Protein AF-A0A357ND36-F1 (afdb_monomer)

Solvent-accessible surface area (backbone atoms only — not comparable t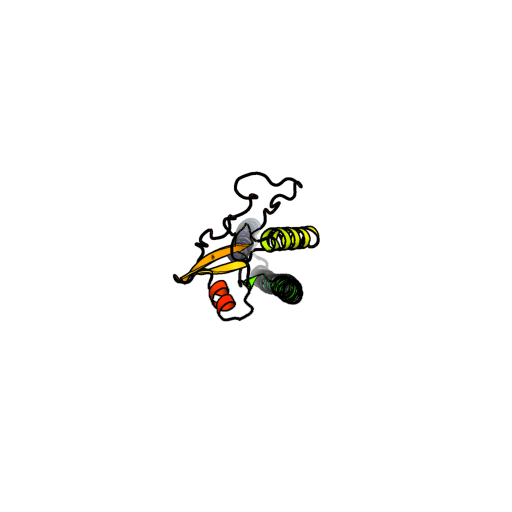o full-atom values): 11508 Å² total; per-residue (Å²): 109,76,63,58,54,51,51,50,52,50,52,52,53,50,52,52,50,51,53,49,53,51,50,53,51,53,50,52,61,73,46,68,89,53,97,71,75,78,91,67,70,62,68,59,51,54,50,50,50,51,51,52,52,50,52,54,53,50,49,53,54,52,52,54,48,50,56,55,50,57,50,47,55,55,49,62,55,46,68,58,50,54,59,52,53,50,52,51,43,51,74,67,41,59,85,73,62,85,52,81,87,36,74,56,41,57,54,52,43,52,50,53,44,51,51,34,71,77,35,85,88,43,73,76,72,71,42,76,40,73,45,97,87,69,50,43,16,36,54,47,36,54,53,32,55,83,87,68,83,85,60,76,62,63,88,62,14,45,59,57,59,71,64,44,73,56,82,78,90,52,76,46,58,61,39,40,76,71,73,40,92,65,75,77,95,59,94,76,84,70,96,102

Structure (mmCIF, N/CA/C/O backbone):
data_AF-A0A357ND36-F1
#
_entry.id   AF-A0A357ND36-F1
#
loop_
_atom_site.group_PDB
_atom_site.id
_atom_site.type_symbol
_atom_site.label_atom_id
_atom_site.label_alt_id
_atom_site.label_comp_id
_atom_site.label_asym_id
_atom_site.label_entity_id
_atom_site.label_seq_id
_atom_site.pdbx_PDB_ins_code
_atom_site.Cartn_x
_atom_site.Cartn_y
_atom_site.Cartn_z
_atom_site.occupancy
_atom_site.B_iso_or_equiv
_atom_site.auth_seq_id
_atom_site.auth_comp_id
_atom_site.auth_asym_id
_atom_site.auth_atom_id
_atom_site.pdbx_PDB_model_num
ATOM 1 N N . MET A 1 1 ? 5.458 1.828 -17.903 1.00 58.56 1 MET A N 1
ATOM 2 C CA . MET A 1 1 ? 6.778 1.197 -17.705 1.00 58.56 1 MET A CA 1
ATOM 3 C C . MET A 1 1 ? 7.227 0.328 -18.885 1.00 58.56 1 MET A C 1
ATOM 5 O O . MET A 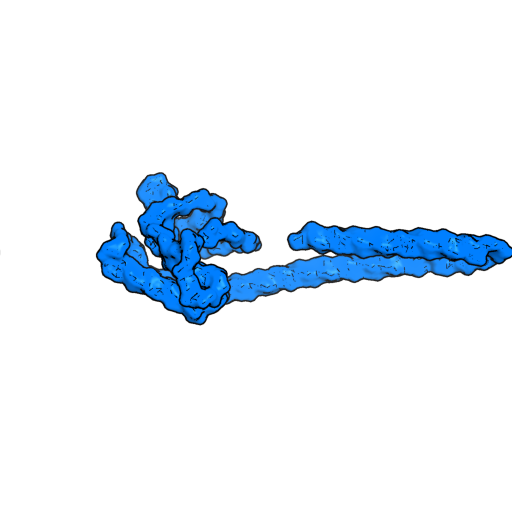1 1 ? 8.186 0.710 -19.539 1.00 58.56 1 MET A O 1
ATOM 9 N N . TYR A 1 2 ? 6.548 -0.775 -19.254 1.00 66.81 2 TYR A N 1
ATOM 10 C CA . TYR A 1 2 ? 6.961 -1.580 -20.433 1.00 66.81 2 TYR A CA 1
ATOM 11 C C . TYR A 1 2 ? 6.929 -0.807 -21.761 1.00 66.81 2 TYR A C 1
ATOM 13 O O . TYR A 1 2 ? 7.792 -0.996 -22.616 1.00 66.81 2 TYR A O 1
ATOM 21 N N . TRP A 1 3 ? 5.946 0.080 -21.914 1.00 70.19 3 TRP A N 1
ATOM 22 C CA . TRP A 1 3 ? 5.799 0.926 -23.096 1.00 70.19 3 TRP A CA 1
ATOM 23 C C . TRP A 1 3 ? 6.913 1.962 -23.220 1.00 70.19 3 TRP A C 1
ATOM 25 O O . TRP A 1 3 ? 7.402 2.184 -24.320 1.00 70.19 3 TRP A O 1
ATOM 35 N N . ASP A 1 4 ? 7.380 2.517 -22.105 1.00 75.94 4 ASP A N 1
ATOM 36 C CA . ASP A 1 4 ? 8.423 3.546 -22.096 1.00 75.94 4 ASP A CA 1
ATOM 37 C C . ASP A 1 4 ? 9.764 2.963 -22.557 1.00 75.94 4 ASP A C 1
ATOM 39 O O . ASP A 1 4 ? 10.443 3.541 -23.406 1.00 75.94 4 ASP A O 1
ATOM 43 N N . TYR A 1 5 ? 10.096 1.755 -22.085 1.00 81.88 5 TYR A N 1
ATOM 44 C CA . TYR A 1 5 ? 11.285 1.033 -22.538 1.00 81.88 5 TYR A CA 1
ATOM 45 C C . TYR A 1 5 ? 11.182 0.608 -24.008 1.00 81.88 5 TYR A C 1
ATOM 47 O O . TYR A 1 5 ? 12.147 0.724 -24.762 1.00 81.88 5 TYR A O 1
ATOM 55 N N . ALA A 1 6 ? 10.007 0.136 -24.441 1.00 77.06 6 ALA A N 1
ATOM 56 C CA . ALA A 1 6 ? 9.779 -0.245 -25.832 1.00 77.06 6 ALA A CA 1
ATOM 57 C C . ALA A 1 6 ? 9.912 0.959 -26.778 1.00 77.06 6 ALA A C 1
ATOM 59 O O . ALA A 1 6 ? 10.572 0.858 -27.811 1.00 77.06 6 ALA A O 1
ATOM 60 N N . ILE A 1 7 ? 9.349 2.112 -26.405 1.00 79.56 7 ILE A N 1
ATOM 61 C CA . ILE A 1 7 ? 9.482 3.366 -27.152 1.00 79.56 7 ILE A CA 1
ATOM 62 C C . ILE A 1 7 ? 10.950 3.797 -27.190 1.00 79.56 7 ILE A C 1
ATOM 64 O O . ILE A 1 7 ? 11.463 4.080 -28.269 1.00 79.56 7 ILE A O 1
ATOM 68 N N . PHE A 1 8 ? 11.652 3.776 -26.054 1.00 82.50 8 PHE A N 1
ATOM 69 C CA . PHE A 1 8 ? 13.083 4.080 -25.994 1.00 82.50 8 PHE A CA 1
ATOM 70 C C . PHE A 1 8 ? 13.905 3.182 -26.933 1.00 82.50 8 PHE A C 1
ATOM 72 O O . PHE A 1 8 ? 14.687 3.682 -27.743 1.00 82.50 8 PHE A O 1
ATOM 79 N N . ALA A 1 9 ? 13.681 1.866 -26.893 1.00 85.06 9 ALA A N 1
ATOM 80 C CA . ALA A 1 9 ? 14.359 0.910 -27.762 1.00 85.06 9 ALA A CA 1
ATOM 81 C C . ALA A 1 9 ? 14.075 1.185 -29.249 1.00 85.06 9 ALA A C 1
ATOM 83 O O . ALA A 1 9 ? 14.998 1.180 -30.066 1.00 85.06 9 ALA A O 1
ATOM 84 N N . VAL A 1 10 ? 12.822 1.484 -29.606 1.00 84.31 10 VAL A N 1
ATOM 85 C CA . VAL A 1 10 ? 12.435 1.835 -30.981 1.00 84.31 10 VAL A CA 1
ATOM 86 C C . VAL A 1 10 ? 13.087 3.143 -31.429 1.00 84.31 10 VAL A C 1
ATOM 88 O O . VAL A 1 10 ? 13.583 3.203 -32.555 1.00 84.31 10 VAL A O 1
ATOM 91 N N . VAL A 1 11 ? 13.152 4.169 -30.574 1.00 84.88 11 VAL A N 1
ATOM 92 C CA . VAL A 1 11 ? 13.825 5.440 -30.890 1.00 84.88 11 VAL A CA 1
ATOM 93 C C . VAL A 1 11 ? 15.315 5.215 -31.141 1.00 84.88 11 VAL A C 1
ATOM 95 O O . VAL A 1 11 ? 15.834 5.693 -32.150 1.00 84.88 11 VAL A O 1
ATOM 98 N N . ILE A 1 12 ? 15.993 4.437 -30.291 1.00 86.62 12 ILE A N 1
ATOM 99 C CA . ILE A 1 12 ? 17.416 4.109 -30.461 1.00 86.62 12 ILE A CA 1
ATOM 100 C C . ILE A 1 12 ? 17.649 3.333 -31.762 1.00 86.62 12 ILE A C 1
ATOM 102 O O . ILE A 1 12 ? 18.528 3.702 -32.542 1.00 86.62 12 ILE A O 1
ATOM 106 N N . MET A 1 13 ? 16.843 2.304 -32.046 1.00 85.06 13 MET A N 1
ATOM 107 C CA . MET A 1 13 ? 16.979 1.531 -33.286 1.00 85.06 13 MET A CA 1
ATOM 108 C C . MET A 1 13 ? 16.689 2.374 -34.533 1.00 85.06 13 MET A C 1
ATOM 110 O O . MET A 1 13 ? 17.405 2.266 -35.527 1.00 85.06 13 MET A O 1
ATOM 114 N N . THR A 1 14 ? 15.680 3.246 -34.483 1.00 82.06 14 THR A N 1
ATOM 115 C CA . THR A 1 14 ? 15.324 4.125 -35.609 1.00 82.06 14 THR A CA 1
ATOM 116 C C . THR A 1 14 ? 16.412 5.167 -35.850 1.00 82.06 14 THR A C 1
ATOM 118 O O . THR A 1 14 ? 16.839 5.352 -36.989 1.00 82.06 14 THR A O 1
ATOM 121 N N . GLY A 1 15 ? 16.922 5.802 -34.790 1.00 82.50 15 GLY A N 1
ATOM 122 C CA . GLY A 1 15 ? 18.038 6.743 -34.878 1.00 82.50 15 GLY A CA 1
ATOM 123 C C . GLY A 1 15 ? 19.291 6.090 -35.459 1.00 82.50 15 GLY A C 1
ATOM 124 O O . GLY A 1 15 ? 19.913 6.642 -36.368 1.00 82.50 15 GLY A O 1
ATOM 125 N N . PHE A 1 16 ? 19.606 4.870 -35.015 1.00 84.31 16 PHE A N 1
ATOM 126 C CA . PHE A 1 16 ? 20.736 4.103 -35.533 1.00 84.31 16 PHE A CA 1
ATOM 127 C C . PHE A 1 16 ? 20.557 3.730 -37.017 1.00 84.31 16 PHE A C 1
ATOM 129 O O . PHE A 1 16 ? 21.486 3.883 -37.814 1.00 84.31 16 PHE A O 1
ATOM 136 N N . ALA A 1 17 ? 19.348 3.331 -37.426 1.00 82.06 17 ALA A N 1
ATOM 137 C CA . ALA A 1 17 ? 19.027 3.048 -38.825 1.00 82.06 17 ALA A CA 1
ATOM 138 C C . ALA A 1 17 ? 19.151 4.293 -39.722 1.00 82.06 17 ALA A C 1
ATOM 140 O O . ALA A 1 17 ? 19.738 4.215 -40.803 1.00 82.06 17 ALA A O 1
ATOM 141 N N . VAL A 1 18 ? 18.657 5.453 -39.272 1.00 81.31 18 VAL A N 1
ATOM 142 C CA . VAL A 1 18 ? 18.772 6.727 -40.003 1.00 81.31 18 VAL A CA 1
ATOM 143 C C . VAL A 1 18 ? 20.234 7.153 -40.133 1.00 81.31 18 VAL A C 1
ATOM 145 O O . VAL A 1 18 ? 20.669 7.495 -41.235 1.00 81.31 18 VAL A O 1
ATOM 148 N N . GLN A 1 19 ? 21.016 7.071 -39.051 1.00 80.62 19 GLN A N 1
ATOM 149 C CA . GLN A 1 19 ? 22.452 7.360 -39.077 1.00 80.62 19 GLN A CA 1
ATOM 150 C C . GLN A 1 19 ? 23.178 6.468 -40.092 1.00 80.62 19 GLN A C 1
ATOM 152 O O . GLN A 1 19 ? 24.008 6.949 -40.866 1.00 80.62 19 GLN A O 1
ATOM 157 N N . GLN A 1 20 ? 22.848 5.177 -40.128 1.00 80.31 20 GLN A N 1
ATOM 158 C CA . GLN A 1 20 ? 23.451 4.234 -41.061 1.00 80.31 20 GLN A CA 1
ATOM 159 C C . GLN A 1 20 ? 23.050 4.512 -42.517 1.00 80.31 20 GLN A C 1
ATOM 161 O O . GLN A 1 20 ? 23.904 4.458 -43.403 1.00 80.31 20 GLN A O 1
ATOM 166 N N . LEU A 1 21 ? 21.780 4.829 -42.787 1.00 79.31 21 LEU A N 1
ATOM 167 C CA . LEU A 1 21 ? 21.314 5.206 -44.126 1.00 79.31 21 LEU A CA 1
ATOM 168 C C . LEU A 1 21 ? 21.999 6.486 -44.616 1.00 79.31 21 LEU A C 1
ATOM 170 O O . LEU A 1 21 ? 22.473 6.527 -45.752 1.00 79.31 21 LEU A O 1
ATOM 174 N N . TRP A 1 22 ? 22.111 7.494 -43.750 1.00 77.94 22 TRP A N 1
ATOM 175 C CA . TRP A 1 22 ? 22.793 8.750 -44.053 1.00 77.94 22 TRP A CA 1
ATOM 176 C C . TRP A 1 22 ? 24.290 8.545 -44.310 1.00 77.94 22 TRP A C 1
ATOM 178 O O . TRP A 1 22 ? 24.823 9.039 -45.304 1.00 77.94 22 TRP A O 1
ATOM 188 N N . MET A 1 23 ? 24.963 7.748 -43.475 1.00 76.50 23 MET A N 1
ATOM 189 C CA . MET A 1 23 ? 26.368 7.386 -43.667 1.00 76.50 23 MET A CA 1
ATOM 190 C C . MET A 1 23 ? 26.574 6.621 -44.982 1.00 76.50 23 MET A C 1
ATOM 192 O O . MET A 1 23 ? 27.496 6.931 -45.731 1.00 76.50 23 MET A O 1
ATOM 196 N N . ASN A 1 24 ? 25.690 5.674 -45.311 1.00 74.25 24 ASN A N 1
ATOM 197 C CA . ASN A 1 24 ? 25.743 4.924 -46.566 1.00 74.25 24 ASN A CA 1
ATOM 198 C C . ASN A 1 24 ? 25.519 5.816 -47.797 1.00 74.25 24 ASN A C 1
ATOM 200 O O . ASN A 1 24 ? 26.191 5.624 -48.811 1.00 74.25 24 ASN A O 1
ATOM 204 N N . ALA A 1 25 ? 24.599 6.782 -47.726 1.00 75.56 25 ALA A N 1
ATOM 205 C CA . ALA A 1 25 ? 24.370 7.751 -48.797 1.00 75.56 25 ALA A CA 1
ATOM 206 C C . ALA A 1 25 ? 25.598 8.653 -49.004 1.00 75.56 25 ALA A C 1
ATOM 208 O O . ALA A 1 25 ? 26.096 8.774 -50.122 1.00 75.56 25 ALA A O 1
ATOM 209 N N . ARG A 1 26 ? 26.158 9.190 -47.915 1.00 74.25 26 ARG A N 1
ATOM 210 C CA . ARG A 1 26 ? 27.333 10.073 -47.946 1.00 74.25 26 ARG A CA 1
ATOM 211 C C . ARG A 1 26 ? 28.608 9.357 -48.396 1.00 74.25 26 ARG A C 1
ATOM 213 O O . ARG A 1 26 ? 29.414 9.931 -49.121 1.00 74.25 26 ARG A O 1
ATOM 220 N N . LEU A 1 27 ? 28.785 8.091 -48.012 1.00 70.62 27 LEU A N 1
ATOM 221 C CA . LEU A 1 27 ? 29.875 7.251 -48.514 1.00 70.62 27 LEU A CA 1
ATOM 222 C C . LEU A 1 27 ? 29.737 7.011 -50.023 1.00 70.62 27 LEU A C 1
ATOM 224 O O . LEU A 1 27 ? 30.727 7.121 -50.740 1.00 70.62 27 LEU A O 1
ATOM 228 N N . LYS A 1 28 ? 28.528 6.734 -50.531 1.00 68.50 28 LYS A N 1
ATOM 229 C CA . LYS A 1 28 ? 28.301 6.587 -51.980 1.00 68.50 28 LYS A CA 1
ATOM 230 C C . LYS A 1 28 ? 28.646 7.860 -52.752 1.00 68.50 28 LYS A C 1
ATOM 232 O O . LYS A 1 28 ? 29.279 7.759 -53.797 1.00 68.50 28 LYS A O 1
ATOM 237 N N . GLU A 1 29 ? 28.276 9.031 -52.238 1.00 70.81 29 GLU A N 1
ATOM 238 C CA . GLU A 1 29 ? 28.648 10.318 -52.840 1.00 70.81 29 GLU A CA 1
ATOM 239 C C . GLU A 1 29 ? 30.165 10.553 -52.819 1.00 70.81 29 GLU A C 1
ATOM 241 O O . GLU A 1 29 ? 30.734 10.947 -53.832 1.00 70.81 29 GLU A O 1
ATOM 246 N N . PHE A 1 30 ? 30.838 10.253 -51.704 1.00 66.69 30 PHE A N 1
ATOM 247 C CA . PHE A 1 30 ? 32.287 10.439 -51.562 1.00 66.69 30 PHE A CA 1
ATOM 248 C C . PHE A 1 30 ? 33.108 9.514 -52.478 1.00 66.69 30 PHE A C 1
ATOM 250 O O . PHE A 1 30 ? 34.143 9.911 -53.010 1.00 66.69 30 PHE A O 1
ATOM 257 N N . PHE A 1 31 ? 32.648 8.277 -52.686 1.00 65.44 31 PHE A N 1
ATOM 258 C CA . PHE A 1 31 ? 33.323 7.292 -53.539 1.00 65.44 31 PHE A CA 1
ATOM 259 C C . PHE A 1 31 ? 32.873 7.326 -55.009 1.00 65.44 31 PHE A C 1
ATOM 261 O O . PHE A 1 31 ? 33.422 6.576 -55.822 1.00 65.44 31 PHE A O 1
ATOM 268 N N . ASN A 1 32 ? 31.933 8.202 -55.380 1.00 60.28 32 ASN A N 1
ATOM 269 C CA . ASN A 1 32 ? 31.460 8.371 -56.754 1.00 60.28 32 ASN A CA 1
ATOM 270 C C . ASN A 1 32 ? 32.584 8.972 -57.628 1.00 60.28 32 ASN A C 1
ATOM 272 O O . ASN A 1 32 ? 32.735 10.183 -57.750 1.00 60.28 32 ASN A O 1
ATOM 276 N N . GLY A 1 33 ? 33.432 8.099 -58.183 1.00 60.50 33 GLY A N 1
ATOM 277 C CA . GLY A 1 33 ? 34.608 8.454 -58.988 1.00 60.50 33 GLY A CA 1
ATOM 278 C C . GLY A 1 33 ? 35.846 7.578 -58.747 1.00 60.50 33 GLY A C 1
ATOM 279 O O . GLY A 1 33 ? 36.763 7.587 -59.565 1.00 60.50 33 GLY A O 1
ATOM 280 N N . HIS A 1 34 ? 35.877 6.775 -57.676 1.00 59.47 34 HIS A N 1
ATOM 281 C CA . HIS A 1 34 ? 37.008 5.899 -57.344 1.00 59.47 34 HIS A CA 1
ATOM 282 C C . HIS A 1 34 ? 36.646 4.423 -57.602 1.00 59.47 34 HIS A C 1
ATOM 284 O O . HIS A 1 34 ? 35.624 3.935 -57.131 1.00 59.47 34 HIS A O 1
ATOM 290 N N . LYS A 1 35 ? 37.487 3.685 -58.348 1.00 57.09 35 LYS A N 1
ATOM 291 C CA . LYS A 1 35 ? 37.222 2.291 -58.790 1.00 57.09 35 LYS A CA 1
ATOM 292 C C . LYS A 1 35 ? 37.208 1.246 -57.665 1.00 57.09 35 LYS A C 1
ATOM 294 O O . LYS A 1 35 ? 36.801 0.111 -57.894 1.00 57.09 35 LYS A O 1
ATOM 299 N N . THR A 1 36 ? 37.651 1.605 -56.467 1.00 57.81 36 THR A N 1
ATOM 300 C CA . THR A 1 36 ? 37.726 0.703 -55.317 1.00 57.81 36 THR A CA 1
ATOM 301 C C . THR A 1 36 ? 36.937 1.299 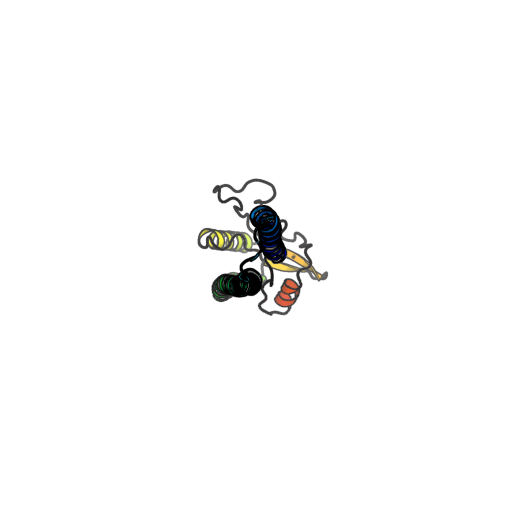-54.164 1.00 57.81 36 THR A C 1
ATOM 303 O O . THR A 1 36 ? 37.441 2.149 -53.433 1.00 57.81 36 THR A O 1
ATOM 306 N N . VAL A 1 37 ? 35.695 0.848 -54.001 1.00 57.75 37 VAL A N 1
ATOM 307 C CA . VAL A 1 37 ? 34.953 1.057 -52.756 1.00 57.75 37 VAL A CA 1
ATOM 308 C C . VAL A 1 37 ? 35.565 0.098 -51.730 1.00 57.75 37 VAL A C 1
ATOM 310 O O . VAL A 1 37 ? 35.538 -1.111 -51.972 1.00 57.75 37 VAL A O 1
ATOM 313 N N . PRO A 1 38 ? 36.158 0.573 -50.621 1.00 55.34 38 PRO A N 1
ATOM 314 C CA . PRO A 1 38 ? 36.661 -0.325 -49.596 1.00 55.34 38 PRO A CA 1
ATOM 315 C C . PRO A 1 38 ? 35.521 -1.220 -49.098 1.00 55.34 38 PRO A C 1
ATOM 317 O O . PRO A 1 38 ? 34.497 -0.729 -48.625 1.00 55.34 38 PRO A O 1
ATOM 320 N N . THR A 1 39 ? 35.701 -2.539 -49.176 1.00 54.44 39 THR A N 1
ATOM 321 C CA . THR A 1 39 ? 34.747 -3.582 -48.755 1.00 54.44 39 THR A CA 1
ATOM 322 C C . THR A 1 39 ? 34.597 -3.672 -47.228 1.00 54.44 39 THR A C 1
ATOM 324 O O . THR A 1 39 ? 34.371 -4.743 -46.673 1.00 54.44 39 THR A O 1
ATOM 327 N N . TYR A 1 40 ? 34.715 -2.551 -46.518 1.00 57.03 40 TYR A N 1
ATOM 328 C CA . TYR A 1 40 ? 34.495 -2.462 -45.080 1.00 57.03 40 TYR A CA 1
ATOM 329 C C . TYR A 1 40 ? 33.036 -2.254 -44.594 1.00 57.03 40 TYR A C 1
ATOM 331 O O . TYR A 1 40 ? 32.886 -2.159 -43.377 1.00 57.03 40 TYR A O 1
ATOM 339 N N . PRO A 1 41 ? 31.931 -2.218 -45.382 1.00 59.47 41 PRO A N 1
ATOM 340 C CA . PRO A 1 41 ? 30.717 -1.598 -44.839 1.00 59.47 41 PRO A CA 1
ATOM 341 C C . PRO A 1 41 ? 29.651 -2.559 -44.290 1.00 59.47 41 PRO A C 1
ATOM 343 O O . PRO A 1 41 ? 28.736 -2.095 -43.625 1.00 59.47 41 PRO A O 1
ATOM 346 N N . LEU A 1 42 ? 29.705 -3.874 -44.547 1.00 54.53 42 LEU A N 1
ATOM 347 C CA . LEU A 1 42 ? 28.602 -4.777 -44.157 1.00 54.53 42 LEU A CA 1
ATOM 348 C C . LEU A 1 42 ? 28.823 -5.460 -42.805 1.00 54.53 42 LEU A C 1
ATOM 350 O O . LEU A 1 42 ? 27.943 -5.434 -41.952 1.00 54.53 42 LEU A O 1
ATOM 354 N N . ARG A 1 43 ? 29.994 -6.066 -42.571 1.00 61.19 43 ARG A N 1
ATOM 355 C CA . ARG A 1 43 ? 30.240 -6.837 -41.335 1.00 61.19 43 ARG A CA 1
ATOM 356 C C . ARG A 1 43 ? 30.262 -5.957 -40.082 1.00 61.19 43 ARG A C 1
ATOM 358 O O . ARG A 1 43 ? 29.703 -6.350 -39.068 1.00 61.19 43 ARG A O 1
ATOM 365 N N . THR A 1 44 ? 30.860 -4.771 -40.158 1.00 68.44 44 THR A N 1
ATOM 366 C CA . THR A 1 44 ? 30.927 -3.800 -39.049 1.00 68.44 44 THR A CA 1
ATOM 367 C C . THR A 1 44 ? 29.547 -3.264 -38.670 1.00 68.44 44 THR A C 1
ATOM 369 O O . THR A 1 44 ? 29.253 -3.125 -37.489 1.00 68.44 44 THR A O 1
ATOM 372 N N . VAL A 1 45 ? 28.674 -3.055 -39.658 1.00 74.12 45 VAL A N 1
ATOM 373 C CA . VAL A 1 45 ? 27.266 -2.691 -39.458 1.00 74.12 45 VAL A CA 1
ATOM 374 C C . VAL A 1 45 ? 26.506 -3.789 -38.716 1.00 74.12 45 VAL A C 1
ATOM 376 O O . VAL A 1 45 ? 25.841 -3.501 -37.726 1.00 74.12 45 VAL A O 1
ATOM 379 N N . TRP A 1 46 ? 26.630 -5.048 -39.148 1.00 76.56 46 TRP A N 1
ATOM 380 C CA . TRP A 1 46 ? 25.982 -6.170 -38.460 1.00 76.56 46 TRP A CA 1
ATOM 381 C C . TRP A 1 46 ? 26.496 -6.338 -37.026 1.00 76.56 46 TRP A C 1
ATOM 383 O O . TRP A 1 46 ? 25.702 -6.582 -36.122 1.00 76.56 46 TRP A O 1
ATOM 393 N N . ILE A 1 47 ? 27.800 -6.145 -36.798 1.00 80.19 47 ILE A N 1
ATOM 394 C CA . ILE A 1 47 ? 28.390 -6.152 -35.451 1.00 80.19 47 ILE A CA 1
ATOM 395 C C . ILE A 1 47 ? 27.808 -5.018 -34.602 1.00 80.19 47 ILE A C 1
ATOM 397 O O . ILE A 1 47 ? 27.440 -5.250 -33.455 1.00 80.19 47 ILE A O 1
ATOM 401 N N . ALA A 1 48 ? 27.670 -3.811 -35.152 1.00 80.12 48 ALA A N 1
ATOM 402 C CA . ALA A 1 48 ? 27.104 -2.687 -34.417 1.00 80.12 48 ALA A CA 1
ATOM 403 C C . ALA A 1 48 ? 25.627 -2.920 -34.052 1.00 80.12 48 ALA A C 1
ATOM 405 O O . ALA A 1 48 ? 25.243 -2.675 -32.911 1.00 80.12 48 ALA A O 1
ATOM 406 N N . TRP A 1 49 ? 24.823 -3.484 -34.961 1.00 84.06 49 TRP A N 1
ATOM 407 C CA . TRP A 1 49 ? 23.452 -3.909 -34.651 1.00 84.06 49 TRP A CA 1
ATOM 408 C C . TRP A 1 49 ? 23.401 -4.979 -33.564 1.00 84.06 49 TRP A C 1
ATOM 410 O O . TRP A 1 49 ? 22.584 -4.870 -32.654 1.00 84.06 49 TRP A O 1
ATOM 420 N N . LEU A 1 50 ? 24.284 -5.981 -33.614 1.00 86.75 50 LEU A N 1
ATOM 421 C CA . LEU A 1 50 ? 24.374 -6.997 -32.563 1.00 86.75 50 LEU A CA 1
ATOM 422 C C . LEU A 1 50 ? 24.715 -6.377 -31.206 1.00 86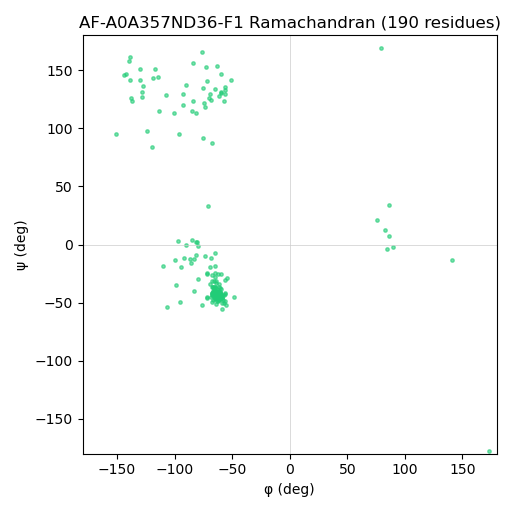.75 50 LEU A C 1
ATOM 424 O O . LEU A 1 50 ? 24.110 -6.756 -30.209 1.00 86.75 50 LEU A O 1
ATOM 428 N N . VAL A 1 51 ? 25.627 -5.402 -31.162 1.00 84.94 51 VAL A N 1
ATOM 429 C CA . VAL A 1 51 ? 25.969 -4.677 -29.929 1.00 84.94 51 VAL A CA 1
ATOM 430 C C . VAL A 1 51 ? 24.777 -3.866 -29.419 1.00 84.94 51 VAL A C 1
ATOM 432 O O . VAL A 1 51 ? 24.459 -3.950 -28.237 1.00 84.94 51 VAL A O 1
ATOM 435 N N . VAL A 1 52 ? 24.076 -3.130 -30.288 1.00 85.62 52 VAL A N 1
ATOM 436 C CA . VAL A 1 52 ? 22.883 -2.353 -29.902 1.00 85.62 52 VAL A CA 1
ATOM 437 C C . VAL A 1 52 ? 21.783 -3.272 -29.368 1.00 85.62 52 VAL A C 1
ATOM 439 O O . VAL A 1 52 ? 21.241 -3.018 -28.296 1.00 85.62 52 VAL A O 1
ATOM 442 N N . ILE A 1 53 ? 21.489 -4.371 -30.065 1.00 88.12 53 ILE A N 1
ATOM 443 C CA . ILE A 1 53 ? 20.486 -5.350 -29.631 1.00 88.12 53 ILE A CA 1
ATOM 444 C C . ILE A 1 53 ? 20.903 -5.999 -28.309 1.00 88.12 53 ILE A C 1
ATOM 446 O O . ILE A 1 53 ? 20.065 -6.147 -27.423 1.00 88.12 53 ILE A O 1
ATOM 450 N N . ALA A 1 54 ? 22.179 -6.355 -28.141 1.00 88.12 54 ALA A N 1
ATOM 451 C CA . ALA A 1 54 ? 22.685 -6.924 -26.896 1.00 88.12 54 ALA A CA 1
ATOM 452 C C . ALA A 1 54 ? 22.568 -5.935 -25.727 1.00 88.12 54 ALA A C 1
ATOM 454 O O . ALA A 1 54 ? 22.146 -6.334 -24.644 1.00 88.12 54 ALA A O 1
ATOM 455 N N . LEU A 1 55 ? 22.867 -4.650 -25.945 1.00 86.00 55 LEU A N 1
ATOM 456 C CA . LEU A 1 55 ? 22.723 -3.601 -24.932 1.00 86.00 55 LEU A CA 1
ATOM 457 C C . LEU A 1 55 ? 21.257 -3.362 -24.552 1.00 86.00 55 LEU A C 1
ATOM 459 O O . LEU A 1 55 ? 20.951 -3.275 -23.367 1.00 86.00 55 LEU A O 1
ATOM 463 N N . LEU A 1 56 ? 20.345 -3.307 -25.527 1.00 88.62 56 LEU A N 1
ATOM 464 C CA . LEU A 1 56 ? 18.908 -3.158 -25.266 1.00 88.62 56 LEU A CA 1
ATOM 465 C C . LEU A 1 56 ? 18.330 -4.405 -24.581 1.00 88.62 56 LEU A C 1
ATOM 467 O O . LEU A 1 56 ? 17.570 -4.318 -23.625 1.00 88.62 56 LEU A O 1
ATOM 471 N N . THR A 1 57 ? 18.730 -5.597 -25.011 1.00 88.12 57 THR A N 1
ATOM 472 C CA . THR A 1 57 ? 18.278 -6.832 -24.360 1.00 88.12 57 THR A CA 1
ATOM 473 C C . THR A 1 57 ? 18.810 -6.900 -22.928 1.00 88.12 57 THR A C 1
ATOM 475 O O . THR A 1 57 ? 18.047 -7.148 -21.998 1.00 88.12 57 THR A O 1
ATOM 478 N N . GLY A 1 58 ? 20.098 -6.608 -22.726 1.00 87.38 58 GLY A N 1
ATOM 479 C CA . GLY A 1 58 ? 20.719 -6.555 -21.404 1.00 87.38 58 GLY A CA 1
ATOM 480 C C . GLY A 1 58 ? 20.058 -5.525 -20.488 1.00 87.38 58 GLY A C 1
ATOM 481 O O . GLY A 1 58 ? 19.712 -5.852 -19.356 1.00 87.38 58 GLY A O 1
ATOM 482 N N . GLY A 1 59 ? 19.805 -4.315 -20.994 1.00 83.94 59 GLY A N 1
ATOM 483 C CA . GLY A 1 59 ? 19.116 -3.256 -20.256 1.00 83.94 59 GLY A CA 1
ATOM 484 C C . GLY A 1 59 ? 17.697 -3.647 -19.840 1.00 83.94 59 GLY A C 1
ATOM 485 O O . GLY A 1 59 ? 17.316 -3.405 -18.698 1.00 83.94 59 GLY A O 1
ATOM 486 N N . PHE A 1 60 ? 16.943 -4.317 -20.716 1.00 85.12 60 PHE A N 1
ATOM 487 C CA . PHE A 1 60 ? 15.607 -4.825 -20.393 1.00 85.12 60 PHE A CA 1
ATOM 488 C C . PHE A 1 60 ? 15.632 -5.824 -19.229 1.00 85.12 60 PHE A C 1
ATOM 490 O O . PHE A 1 60 ? 14.839 -5.710 -18.295 1.00 85.12 60 PHE A O 1
ATOM 497 N N . PHE A 1 61 ? 16.547 -6.798 -19.252 1.00 85.62 61 PHE A N 1
ATOM 498 C CA . PHE A 1 61 ? 16.660 -7.777 -18.167 1.00 85.62 61 PHE A CA 1
ATOM 499 C C . PHE A 1 61 ? 17.106 -7.140 -16.848 1.00 85.62 61 PHE A C 1
ATOM 501 O O . PHE A 1 61 ? 16.578 -7.497 -15.796 1.00 85.62 61 PHE A O 1
ATOM 508 N N . LEU A 1 62 ? 18.034 -6.183 -16.904 1.00 83.44 62 LEU A N 1
ATOM 509 C CA . LEU A 1 62 ? 18.552 -5.492 -15.725 1.00 83.44 62 LEU A CA 1
ATOM 510 C C . LEU A 1 62 ? 17.469 -4.617 -15.074 1.00 83.44 62 LEU A C 1
ATOM 512 O O . LEU A 1 62 ? 17.255 -4.703 -13.870 1.00 83.44 62 LEU A O 1
ATOM 516 N N . MET A 1 63 ? 16.698 -3.881 -15.877 1.00 82.44 63 MET A N 1
ATOM 517 C CA . MET A 1 63 ? 15.541 -3.110 -15.407 1.00 82.44 63 MET A CA 1
ATOM 518 C C . MET A 1 63 ? 14.496 -4.001 -14.725 1.00 82.44 63 MET A C 1
ATOM 520 O O . MET A 1 63 ? 14.017 -3.683 -13.641 1.00 82.44 63 MET A O 1
ATOM 524 N N . ARG A 1 64 ? 14.168 -5.154 -15.323 1.00 79.19 64 ARG A N 1
ATOM 525 C CA . ARG A 1 64 ? 13.216 -6.101 -14.718 1.00 79.19 64 ARG A CA 1
ATOM 526 C C . ARG A 1 64 ? 13.714 -6.693 -13.406 1.00 79.19 64 ARG A C 1
ATOM 528 O O . ARG A 1 64 ? 12.902 -7.013 -12.538 1.00 79.19 64 ARG A O 1
ATOM 535 N N . TYR A 1 65 ? 15.021 -6.892 -13.288 1.00 79.44 65 TYR A N 1
ATOM 536 C CA . TYR A 1 65 ? 15.629 -7.366 -12.056 1.00 79.44 65 TYR A CA 1
ATOM 537 C C . TYR A 1 65 ? 15.488 -6.316 -10.950 1.00 79.44 65 TYR A C 1
ATOM 539 O O . TYR A 1 65 ? 15.001 -6.655 -9.874 1.00 79.44 65 TYR A O 1
ATOM 547 N N . GLU A 1 66 ? 15.807 -5.052 -11.236 1.00 78.12 66 GLU A N 1
ATOM 548 C CA . GLU A 1 66 ? 15.647 -3.942 -10.284 1.00 78.12 66 GLU A CA 1
ATOM 549 C C . GLU A 1 66 ? 14.182 -3.746 -9.860 1.00 78.12 66 GLU A C 1
ATOM 551 O O . GLU A 1 66 ? 13.899 -3.701 -8.665 1.00 78.12 66 GLU A O 1
ATOM 556 N N . GLU A 1 67 ? 13.222 -3.766 -10.797 1.00 77.44 67 GLU A N 1
ATOM 557 C CA . GLU A 1 67 ? 11.786 -3.683 -10.466 1.00 77.44 67 GLU A CA 1
ATOM 558 C C . GLU A 1 67 ? 11.351 -4.782 -9.481 1.00 77.44 67 GLU A C 1
ATOM 560 O O . GLU A 1 67 ? 10.575 -4.544 -8.552 1.00 77.44 67 GLU A O 1
ATOM 565 N N . ALA A 1 68 ? 11.820 -6.016 -9.688 1.00 75.06 68 ALA A N 1
ATOM 566 C CA . ALA A 1 68 ? 11.494 -7.130 -8.806 1.00 75.06 68 ALA A CA 1
ATOM 567 C C . ALA A 1 68 ? 12.154 -6.979 -7.427 1.00 75.06 68 ALA A C 1
ATOM 569 O O . ALA A 1 68 ? 11.570 -7.388 -6.421 1.00 75.06 68 ALA A O 1
ATOM 570 N N . TRP A 1 69 ? 13.350 -6.393 -7.374 1.00 71.56 69 TRP A N 1
ATOM 571 C CA . TRP A 1 69 ? 14.079 -6.125 -6.138 1.00 71.56 69 TRP A CA 1
ATOM 572 C C . TRP A 1 69 ? 13.458 -5.007 -5.311 1.00 71.56 69 TRP A C 1
ATOM 574 O O . TRP A 1 69 ? 13.293 -5.174 -4.103 1.00 71.56 69 TRP A O 1
ATOM 584 N N . GLU A 1 70 ? 13.079 -3.894 -5.935 1.00 74.69 70 GLU A N 1
ATOM 585 C CA . GLU A 1 70 ? 12.395 -2.794 -5.252 1.00 74.69 70 GLU A CA 1
ATOM 586 C C . GLU A 1 70 ? 11.061 -3.249 -4.673 1.00 74.69 70 GLU A C 1
ATOM 588 O O . GLU A 1 70 ? 10.781 -2.992 -3.501 1.00 74.69 70 GLU A O 1
ATOM 593 N N . LYS A 1 71 ? 10.285 -4.026 -5.441 1.00 74.81 71 LYS A N 1
ATOM 594 C CA . LYS A 1 71 ? 9.058 -4.640 -4.926 1.00 74.81 71 LYS A CA 1
ATOM 595 C C . LYS A 1 71 ? 9.347 -5.504 -3.706 1.00 74.81 71 LYS A C 1
ATOM 597 O O . LYS A 1 71 ? 8.721 -5.301 -2.678 1.00 74.81 71 LYS A O 1
ATOM 602 N N . ARG A 1 72 ? 10.322 -6.414 -3.765 1.00 77.38 72 ARG A N 1
ATOM 603 C CA . ARG A 1 72 ? 10.650 -7.273 -2.611 1.00 77.38 72 ARG A CA 1
ATOM 604 C C . ARG A 1 72 ? 10.992 -6.475 -1.357 1.00 77.38 72 ARG A C 1
ATOM 606 O O . ARG A 1 72 ? 10.475 -6.806 -0.304 1.00 77.38 72 ARG A O 1
ATOM 613 N N . LYS A 1 73 ? 11.759 -5.386 -1.471 1.00 75.25 73 LYS A N 1
ATOM 614 C CA . LYS A 1 73 ? 12.088 -4.529 -0.317 1.00 75.25 73 LYS A CA 1
ATOM 615 C C . LYS A 1 73 ? 10.847 -3.939 0.351 1.00 75.25 73 LYS A C 1
ATOM 617 O O . LYS A 1 73 ? 10.767 -3.928 1.574 1.00 75.25 73 LYS A O 1
ATOM 622 N N . VAL A 1 74 ? 9.889 -3.462 -0.445 1.00 74.81 74 VAL A N 1
ATOM 623 C CA . VAL A 1 74 ? 8.618 -2.936 0.074 1.00 74.81 74 VAL A CA 1
ATOM 624 C C . VAL A 1 74 ? 7.832 -4.052 0.766 1.00 74.81 74 VAL A C 1
ATOM 626 O O . VAL A 1 74 ? 7.358 -3.877 1.883 1.00 74.81 74 VAL A O 1
ATOM 629 N N . TRP A 1 75 ? 7.749 -5.225 0.142 1.00 79.25 75 TRP A N 1
ATOM 630 C CA . TRP A 1 75 ? 7.009 -6.366 0.681 1.00 79.25 75 TRP A CA 1
ATOM 631 C C . TRP A 1 75 ? 7.619 -6.909 1.979 1.00 79.25 75 TRP A C 1
ATOM 633 O O . TRP A 1 75 ? 6.882 -7.163 2.929 1.00 79.25 75 TRP A O 1
ATOM 643 N N . ASP A 1 76 ? 8.945 -7.025 2.045 1.00 79.19 76 ASP A N 1
ATOM 644 C CA . ASP A 1 76 ? 9.674 -7.495 3.228 1.00 79.19 76 ASP A CA 1
ATOM 645 C C . ASP A 1 76 ? 9.508 -6.535 4.417 1.00 79.19 76 ASP A C 1
ATOM 647 O O . ASP A 1 76 ? 9.491 -6.962 5.573 1.00 79.19 76 ASP A O 1
ATOM 651 N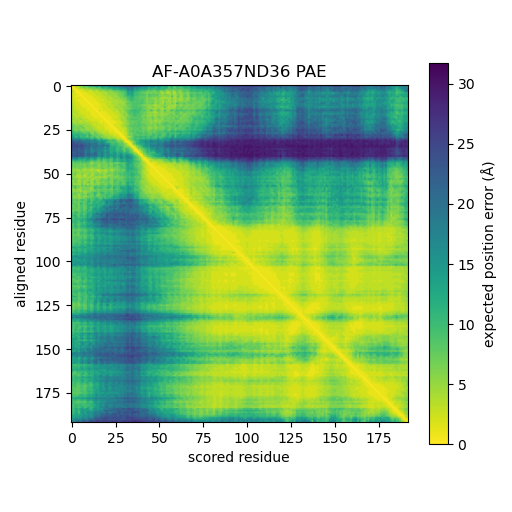 N . LEU A 1 77 ? 9.353 -5.233 4.156 1.00 74.50 77 LEU A N 1
ATOM 652 C CA . LEU A 1 77 ? 9.057 -4.254 5.199 1.00 74.50 77 LEU A CA 1
ATOM 653 C C . LEU A 1 77 ? 7.648 -4.474 5.773 1.00 74.50 77 LEU A C 1
ATOM 655 O O . LEU A 1 77 ? 7.465 -4.583 6.987 1.00 74.50 77 LEU A O 1
ATOM 659 N N . PHE A 1 78 ? 6.647 -4.601 4.898 1.00 80.25 78 PHE A N 1
ATOM 660 C CA . PHE A 1 78 ? 5.254 -4.761 5.316 1.00 80.25 78 PHE A CA 1
ATOM 661 C C . PHE A 1 78 ? 4.944 -6.135 5.918 1.00 80.25 78 PHE A C 1
ATOM 663 O O . PHE A 1 78 ? 4.025 -6.232 6.734 1.00 80.25 78 PHE A O 1
ATOM 670 N N . SER A 1 79 ? 5.706 -7.182 5.581 1.00 81.25 79 SER A N 1
ATOM 671 C CA . SER A 1 79 ? 5.468 -8.535 6.099 1.00 81.25 79 SER A CA 1
ATOM 672 C C . SER A 1 79 ? 5.603 -8.641 7.620 1.00 81.25 79 SER A C 1
ATOM 674 O O . SER A 1 79 ? 4.989 -9.517 8.221 1.00 81.25 79 SER A O 1
ATOM 676 N N . TRP A 1 80 ? 6.372 -7.748 8.251 1.00 81.12 80 TRP A N 1
ATOM 677 C CA . TRP A 1 80 ? 6.539 -7.715 9.709 1.00 81.12 80 TRP A CA 1
ATOM 678 C C . TRP A 1 80 ? 5.661 -6.665 10.389 1.00 81.12 80 TRP A C 1
ATOM 680 O O . TRP A 1 80 ? 5.153 -6.893 11.490 1.00 81.12 80 TRP A O 1
ATOM 690 N N . VAL A 1 81 ? 5.447 -5.527 9.727 1.00 86.06 81 VAL A N 1
ATOM 691 C CA . VAL A 1 81 ? 4.657 -4.423 10.284 1.00 86.06 81 VAL A CA 1
ATOM 692 C C . VAL A 1 81 ? 3.170 -4.770 10.329 1.00 86.06 81 VAL A C 1
ATOM 694 O O . VAL A 1 81 ? 2.537 -4.589 11.368 1.00 86.06 81 VAL A O 1
ATOM 697 N N . ALA A 1 82 ? 2.613 -5.323 9.247 1.00 86.88 82 ALA A N 1
ATOM 698 C CA . ALA A 1 82 ? 1.174 -5.573 9.160 1.00 86.88 82 ALA A CA 1
ATOM 699 C C . ALA A 1 82 ? 0.654 -6.554 10.235 1.00 86.88 82 ALA A C 1
ATOM 701 O O . ALA A 1 82 ? -0.350 -6.232 10.876 1.00 86.88 82 ALA A O 1
ATOM 702 N N . PRO A 1 83 ? 1.314 -7.699 10.519 1.00 88.94 83 PRO A N 1
ATOM 703 C CA . PRO A 1 83 ? 0.882 -8.586 11.601 1.00 88.94 83 PRO A CA 1
ATOM 704 C C . PRO A 1 83 ? 0.991 -7.946 12.988 1.00 88.94 83 PRO A C 1
ATOM 706 O O . PRO A 1 83 ? 0.124 -8.173 13.828 1.00 88.94 83 PRO A O 1
ATOM 709 N N . THR A 1 84 ? 2.026 -7.133 13.222 1.00 91.38 84 THR A N 1
ATOM 710 C CA . THR A 1 84 ? 2.232 -6.441 14.506 1.00 91.38 84 THR A CA 1
ATOM 711 C C . THR A 1 84 ? 1.100 -5.456 14.769 1.00 91.38 84 THR A C 1
ATOM 713 O O . THR A 1 84 ? 0.436 -5.542 15.800 1.0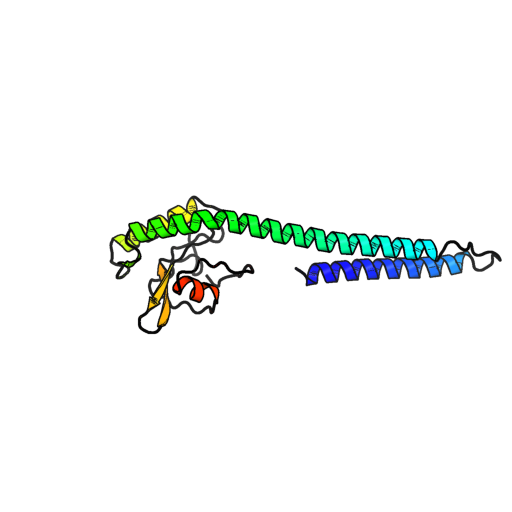0 91.38 84 THR A O 1
ATOM 716 N N . LEU A 1 85 ? 0.811 -4.594 13.792 1.00 92.06 85 LEU A N 1
ATOM 717 C CA . LEU A 1 85 ? -0.310 -3.664 13.858 1.00 92.06 85 LEU A CA 1
ATOM 718 C C . LEU A 1 85 ? -1.641 -4.406 14.038 1.00 92.06 85 LEU A C 1
ATOM 720 O O . LEU A 1 85 ? -2.435 -4.045 14.899 1.00 92.06 85 LEU A O 1
ATOM 724 N N . THR A 1 86 ? -1.879 -5.469 13.262 1.00 91.56 86 THR A N 1
ATOM 725 C CA . THR A 1 86 ? -3.122 -6.256 13.350 1.00 91.56 86 THR A CA 1
ATOM 726 C C . THR A 1 86 ? -3.319 -6.824 14.755 1.00 91.56 86 THR A C 1
ATOM 728 O O . THR A 1 86 ? -4.399 -6.685 15.327 1.00 91.56 86 THR A O 1
ATOM 731 N N . TYR A 1 87 ? -2.265 -7.401 15.340 1.00 93.69 87 TYR A N 1
ATOM 732 C CA . TYR A 1 87 ? -2.289 -7.923 16.705 1.00 93.69 87 TYR A CA 1
ATOM 733 C C . TYR A 1 87 ? -2.569 -6.827 17.742 1.00 93.69 87 TYR A C 1
ATOM 735 O O . TYR A 1 87 ? -3.326 -7.041 18.690 1.00 93.69 87 TYR A O 1
ATOM 743 N N . GLU A 1 88 ? -1.982 -5.642 17.578 1.00 94.62 88 GLU A N 1
ATOM 744 C CA . GLU A 1 88 ? -2.217 -4.522 18.488 1.00 94.62 88 GLU A CA 1
ATOM 745 C C . GLU A 1 88 ? -3.655 -4.001 18.418 1.00 94.62 88 GLU A C 1
ATOM 747 O O . GLU A 1 88 ? -4.274 -3.798 19.466 1.00 94.62 88 GLU A O 1
ATOM 752 N N . LEU A 1 89 ? -4.204 -3.839 17.210 1.00 95.31 89 LEU A N 1
ATOM 753 C CA . LEU A 1 89 ? -5.597 -3.437 17.007 1.00 95.31 89 LEU A CA 1
ATOM 754 C C . LEU A 1 89 ? -6.559 -4.482 17.591 1.00 95.31 89 LEU A C 1
ATOM 756 O O . LEU A 1 89 ? -7.519 -4.130 18.281 1.00 95.31 89 LEU A O 1
ATOM 760 N N . GLU A 1 90 ? -6.289 -5.771 17.376 1.00 94.12 90 GLU A N 1
ATOM 761 C CA . GLU A 1 90 ? -7.080 -6.863 17.950 1.00 94.12 90 GLU A CA 1
ATOM 762 C C . GLU A 1 90 ? -7.049 -6.832 19.483 1.00 94.12 90 GLU A C 1
ATOM 764 O O . GLU A 1 90 ? -8.100 -6.858 20.128 1.00 94.12 90 GLU A O 1
ATOM 769 N N . ARG A 1 91 ? -5.856 -6.698 20.077 1.00 96.12 91 ARG A N 1
ATOM 770 C CA . ARG A 1 91 ? -5.667 -6.629 21.533 1.00 96.12 91 ARG A CA 1
ATOM 771 C C . ARG A 1 91 ? -6.374 -5.426 22.164 1.00 96.12 91 ARG A C 1
ATOM 773 O O . ARG A 1 91 ? -6.842 -5.532 23.296 1.00 96.12 91 ARG A O 1
ATOM 780 N N . GLN A 1 92 ? -6.446 -4.302 21.456 1.00 95.19 92 GLN A N 1
ATOM 781 C CA . GLN A 1 92 ? -7.166 -3.093 21.879 1.00 95.19 92 GLN A CA 1
ATOM 782 C C . GLN A 1 92 ? -8.684 -3.184 21.647 1.00 95.19 92 GLN A C 1
ATOM 784 O O . GLN A 1 92 ? -9.441 -2.288 22.019 1.00 95.19 92 GLN A O 1
ATOM 789 N N . GLY A 1 93 ? -9.158 -4.297 21.091 1.00 95.00 93 GLY A N 1
ATOM 790 C CA . GLY A 1 93 ? -10.574 -4.591 20.965 1.00 95.00 93 GLY A CA 1
ATOM 791 C C . GLY A 1 93 ? -11.222 -4.005 19.713 1.00 95.00 93 GLY A C 1
ATOM 792 O O . GLY A 1 93 ? -12.401 -3.639 19.742 1.00 95.00 93 GLY A O 1
ATOM 793 N N . HIS A 1 94 ? -10.474 -3.935 18.608 1.00 95.19 94 HIS A N 1
ATOM 794 C CA . HIS A 1 94 ? -10.982 -3.502 17.302 1.00 95.19 94 HIS A CA 1
ATOM 795 C C . HIS A 1 94 ? -12.298 -4.195 16.916 1.00 95.19 94 HIS A C 1
ATOM 797 O O . HIS A 1 94 ? -13.273 -3.546 16.528 1.00 95.19 94 HIS A O 1
ATOM 803 N N . ALA A 1 95 ? -12.358 -5.514 17.113 1.00 92.31 95 ALA A N 1
ATOM 804 C CA . ALA A 1 95 ? -13.498 -6.335 16.719 1.00 92.31 95 ALA A CA 1
ATOM 805 C C . ALA A 1 95 ? -14.795 -6.000 17.474 1.00 92.31 95 ALA A C 1
ATOM 807 O O . ALA A 1 95 ? -15.884 -6.221 16.937 1.00 92.31 95 ALA A O 1
ATOM 808 N N . GLN A 1 96 ? -14.707 -5.486 18.707 1.00 92.69 96 GLN A N 1
ATOM 809 C CA . GLN A 1 96 ? -15.885 -5.213 19.532 1.00 92.69 96 GLN A CA 1
ATOM 810 C C . GLN A 1 96 ? -16.341 -3.751 19.474 1.00 92.69 96 GLN A C 1
ATOM 812 O O . GLN A 1 96 ? -17.279 -3.420 20.195 1.00 92.69 96 GLN A O 1
ATOM 817 N N . ILE A 1 97 ? -15.714 -2.881 18.671 1.00 92.75 97 ILE A N 1
ATOM 818 C CA . ILE A 1 97 ? -16.223 -1.517 18.439 1.00 92.75 97 ILE A CA 1
ATOM 819 C C . ILE A 1 97 ? -17.666 -1.605 17.924 1.00 92.75 97 ILE A C 1
ATOM 821 O O . ILE A 1 97 ? -17.966 -2.421 17.048 1.00 92.75 97 ILE A O 1
ATOM 825 N N . GLN A 1 98 ? -18.554 -0.769 18.464 1.00 88.25 98 GLN A N 1
ATOM 826 C CA . GLN A 1 98 ? -19.966 -0.720 18.055 1.00 88.25 98 GLN A CA 1
ATOM 827 C C . GLN A 1 98 ? -20.344 0.560 17.299 1.00 88.25 98 GLN A C 1
ATOM 829 O O . GLN A 1 98 ? -21.348 0.568 16.592 1.00 88.25 98 GLN A O 1
ATOM 834 N N . GLY A 1 99 ? -19.534 1.613 17.404 1.00 90.88 99 GLY A N 1
ATOM 835 C CA . GLY A 1 99 ? -19.735 2.896 16.735 1.00 90.88 99 GLY A CA 1
ATOM 836 C C . GLY A 1 99 ? -18.710 3.928 17.204 1.00 90.88 99 GLY A C 1
ATOM 837 O O . GLY A 1 99 ? -17.845 3.605 18.016 1.00 90.88 99 GLY A O 1
ATOM 838 N N . GLU A 1 100 ? -18.819 5.160 16.706 1.00 92.00 100 GLU A N 1
ATOM 839 C CA . GLU A 1 100 ? -17.860 6.237 17.012 1.00 92.00 100 GLU A CA 1
ATOM 840 C C . GLU A 1 100 ? -17.896 6.697 18.481 1.00 92.00 100 GLU A C 1
ATOM 842 O O . GLU A 1 100 ? -16.884 7.145 19.007 1.00 92.00 100 GLU A O 1
ATOM 847 N N . GLU A 1 101 ? -19.037 6.532 19.158 1.00 91.56 101 GLU A N 1
ATOM 848 C CA . GLU A 1 101 ? -19.226 6.875 20.580 1.00 91.56 101 GLU A CA 1
ATOM 849 C C . GLU A 1 101 ? -18.532 5.892 21.543 1.00 91.56 101 GLU A C 1
ATOM 851 O O . GLU A 1 101 ? -18.485 6.109 22.755 1.00 91.56 101 GLU A O 1
ATOM 856 N N . ASP A 1 102 ? -18.026 4.767 21.031 1.00 90.06 102 ASP A N 1
ATOM 857 C CA . ASP A 1 102 ? -17.266 3.811 21.828 1.00 90.06 102 ASP A CA 1
ATOM 858 C C . ASP A 1 102 ? -15.923 4.437 22.219 1.00 90.06 102 ASP A C 1
ATOM 860 O O . ASP A 1 102 ? -15.148 4.832 21.352 1.00 90.06 102 ASP A O 1
ATOM 864 N N . GLY A 1 103 ? -15.601 4.490 23.514 1.00 89.62 103 GLY A N 1
ATOM 865 C CA . GLY A 1 103 ? -14.338 5.083 23.976 1.00 89.62 103 GLY A CA 1
ATOM 866 C C . GLY A 1 103 ? -13.096 4.477 23.307 1.00 89.62 103 GLY A C 1
ATOM 867 O O . GLY A 1 103 ? -12.114 5.177 23.071 1.00 89.62 103 GLY A O 1
ATOM 868 N N . ARG A 1 104 ? -13.167 3.202 22.903 1.00 93.25 104 ARG A N 1
ATOM 869 C CA . ARG A 1 104 ? -12.076 2.511 22.199 1.00 93.25 104 ARG A CA 1
ATOM 870 C C . ARG A 1 104 ? -11.886 2.995 20.769 1.00 93.25 104 ARG A C 1
ATOM 872 O O . ARG A 1 104 ? -10.789 2.863 20.239 1.00 93.25 104 ARG A O 1
ATOM 879 N N . TYR A 1 105 ? -12.931 3.534 20.138 1.00 94.38 105 TYR A N 1
ATOM 880 C CA . TYR A 1 105 ? -12.849 4.066 18.781 1.00 94.38 105 TYR A CA 1
ATOM 881 C C . TYR A 1 105 ? -11.801 5.177 18.723 1.00 94.38 105 TYR A C 1
ATOM 883 O O . TYR A 1 105 ? -10.828 5.055 17.987 1.00 94.38 105 TYR A O 1
ATOM 891 N N . ALA A 1 106 ? -11.933 6.207 19.564 1.00 92.88 106 ALA A N 1
ATOM 892 C CA . ALA A 1 106 ? -10.991 7.326 19.600 1.00 92.88 106 ALA A CA 1
ATOM 893 C C . ALA A 1 106 ? -9.555 6.889 19.949 1.00 92.88 106 ALA A C 1
ATOM 895 O O . ALA A 1 106 ? -8.592 7.402 19.372 1.00 92.88 106 ALA A O 1
ATOM 896 N N . GLU A 1 107 ? -9.404 5.920 20.857 1.00 94.50 107 GLU A N 1
ATOM 897 C CA . GLU A 1 107 ? -8.099 5.358 21.224 1.00 94.50 107 GLU A CA 1
ATOM 898 C C . GLU A 1 107 ? -7.429 4.651 20.038 1.00 94.50 107 GLU A C 1
ATOM 900 O O . GLU A 1 107 ? -6.274 4.938 19.720 1.00 94.50 107 GLU A O 1
ATOM 905 N N . LEU A 1 108 ? -8.163 3.783 19.336 1.00 95.44 108 LEU A N 1
ATOM 906 C CA . LEU A 1 108 ? -7.672 3.069 18.156 1.00 95.44 108 LEU A CA 1
ATOM 907 C C . LEU A 1 108 ? -7.364 4.023 16.995 1.00 95.44 108 LEU A C 1
ATOM 909 O O . LEU A 1 108 ? -6.327 3.876 16.351 1.00 95.44 108 LEU A O 1
ATOM 913 N N . MET A 1 109 ? -8.218 5.026 16.764 1.00 94.44 109 MET A N 1
ATOM 914 C CA . MET A 1 109 ? -7.987 6.089 15.781 1.00 94.44 109 MET A CA 1
ATOM 915 C C . MET A 1 109 ? -6.658 6.805 16.041 1.00 94.44 109 MET A C 1
ATOM 917 O O . MET A 1 109 ? -5.804 6.881 15.156 1.00 94.44 109 MET A O 1
ATOM 921 N N . THR A 1 110 ? -6.453 7.254 17.282 1.00 93.75 110 THR A N 1
ATOM 922 C CA . THR A 1 110 ? -5.221 7.932 17.710 1.00 93.75 110 THR A CA 1
ATOM 923 C C . THR A 1 110 ? -4.008 7.020 17.551 1.00 93.75 110 THR A C 1
ATOM 925 O O . THR A 1 110 ? -2.943 7.453 17.110 1.00 93.75 110 THR A O 1
ATOM 928 N N . HIS A 1 111 ? -4.156 5.740 17.889 1.00 94.44 111 HIS A N 1
ATOM 929 C CA . HIS A 1 111 ? -3.080 4.771 17.769 1.00 94.44 111 HIS A CA 1
ATOM 930 C C . HIS A 1 111 ? -2.671 4.545 16.306 1.00 94.44 111 HIS A C 1
ATOM 932 O O . HIS A 1 111 ? -1.480 4.558 15.995 1.00 94.44 111 HIS A O 1
ATOM 938 N N . MET A 1 112 ? -3.636 4.419 15.390 1.00 94.75 112 MET A N 1
ATOM 939 C CA . MET A 1 112 ? -3.365 4.306 13.952 1.00 94.75 112 MET A CA 1
ATOM 940 C C . MET A 1 112 ? -2.672 5.561 13.397 1.00 94.75 112 MET A C 1
ATOM 942 O O . MET A 1 112 ? -1.712 5.438 12.640 1.00 94.75 112 MET A O 1
ATOM 946 N N . GLN A 1 113 ? -3.082 6.760 13.824 1.00 92.31 113 GLN A N 1
ATOM 947 C CA . GLN A 1 113 ? -2.408 8.013 13.447 1.00 92.31 113 GLN A CA 1
ATOM 948 C C . GLN A 1 113 ? -0.958 8.064 13.937 1.00 92.31 113 GLN A C 1
ATOM 950 O O . GLN A 1 113 ? -0.058 8.473 13.203 1.00 92.31 113 GLN A O 1
ATOM 955 N N . GLN A 1 114 ? -0.704 7.628 15.173 1.00 91.94 114 GLN A N 1
ATOM 956 C CA . GLN A 1 114 ? 0.656 7.539 15.704 1.00 91.94 114 GLN A CA 1
ATOM 957 C C . GLN A 1 114 ? 1.506 6.560 14.893 1.00 91.94 114 GLN A C 1
ATOM 959 O O . GLN A 1 114 ? 2.653 6.881 14.583 1.00 91.94 114 GLN A O 1
ATOM 964 N N . TRP A 1 115 ? 0.939 5.416 14.501 1.00 92.50 115 TRP A N 1
ATOM 965 C CA . TRP A 1 115 ? 1.593 4.450 13.621 1.00 92.50 115 TRP A CA 1
ATOM 966 C C . TRP A 1 115 ? 2.002 5.066 12.283 1.00 92.50 115 TRP A C 1
ATOM 968 O O . TRP A 1 115 ? 3.157 4.909 11.888 1.00 92.50 115 TRP A O 1
ATOM 978 N N . ILE A 1 116 ? 1.102 5.796 11.621 1.00 90.94 116 ILE A N 1
ATOM 979 C CA . ILE A 1 116 ? 1.402 6.512 10.370 1.00 90.94 116 ILE A CA 1
ATOM 980 C C . ILE A 1 116 ? 2.540 7.514 10.606 1.00 90.94 116 ILE A C 1
ATOM 982 O O . ILE A 1 116 ? 3.569 7.474 9.935 1.00 90.94 116 ILE A O 1
ATOM 986 N N . ARG A 1 117 ? 2.421 8.346 11.645 1.00 88.31 117 ARG A N 1
ATOM 987 C CA . ARG A 1 117 ? 3.390 9.408 11.949 1.00 88.31 117 ARG A CA 1
ATOM 988 C C . ARG A 1 117 ? 4.810 8.898 12.212 1.00 88.31 117 ARG A C 1
ATOM 990 O O . ARG A 1 117 ? 5.774 9.570 11.847 1.00 88.31 117 ARG A O 1
ATOM 997 N N . VAL A 1 118 ? 4.967 7.762 12.894 1.00 90.31 118 VAL A N 1
ATOM 998 C CA . VAL A 1 118 ? 6.301 7.220 13.223 1.00 90.31 118 VAL A CA 1
ATOM 999 C C . VAL A 1 118 ? 6.885 6.342 12.112 1.00 90.31 118 VAL A C 1
ATOM 1001 O O . VAL A 1 118 ? 8.083 6.058 12.143 1.00 90.31 118 VAL A O 1
ATOM 1004 N N . ASN A 1 119 ? 6.080 5.947 11.119 1.00 87.81 119 ASN A N 1
ATOM 1005 C CA . ASN A 1 119 ? 6.497 5.120 9.990 1.00 87.81 119 ASN A CA 1
ATOM 1006 C C . ASN A 1 119 ? 6.285 5.876 8.667 1.00 87.81 119 ASN A C 1
ATOM 1008 O O . ASN A 1 119 ? 5.306 5.620 7.972 1.00 87.81 119 ASN A O 1
ATOM 1012 N N . PRO A 1 120 ? 7.228 6.738 8.242 1.00 83.12 120 PRO A N 1
ATOM 1013 C CA . PRO A 1 120 ? 7.052 7.610 7.071 1.00 83.12 120 PRO A CA 1
ATOM 1014 C C . PRO A 1 120 ? 6.924 6.867 5.728 1.00 83.12 120 PRO A C 1
ATOM 1016 O O . PRO A 1 120 ? 6.684 7.483 4.697 1.00 83.12 120 PRO A O 1
ATOM 1019 N N . GLN A 1 121 ? 7.129 5.547 5.708 1.00 84.06 121 GLN A N 1
ATOM 1020 C CA . GLN A 1 121 ? 6.900 4.701 4.531 1.00 84.06 121 GLN A CA 1
ATOM 1021 C C . GLN A 1 121 ? 5.433 4.274 4.382 1.00 84.06 121 GLN A C 1
ATOM 1023 O O . GLN A 1 121 ? 5.060 3.727 3.345 1.00 84.06 121 GLN A O 1
ATOM 1028 N N . ILE A 1 122 ? 4.622 4.483 5.419 1.00 86.69 122 ILE A N 1
ATOM 1029 C CA . ILE A 1 122 ? 3.196 4.195 5.436 1.00 86.69 122 ILE A CA 1
ATOM 1030 C C . ILE A 1 122 ? 2.477 5.513 5.214 1.00 86.69 122 ILE A C 1
ATOM 1032 O O . ILE A 1 122 ? 2.541 6.400 6.056 1.00 86.69 122 ILE A O 1
ATOM 1036 N N . GLN A 1 123 ? 1.806 5.629 4.074 1.00 87.12 123 GLN A N 1
ATOM 1037 C CA . GLN A 1 123 ? 1.045 6.829 3.767 1.00 87.12 123 GLN A CA 1
ATOM 1038 C C . GLN A 1 123 ? -0.267 6.842 4.552 1.00 87.12 123 GLN A C 1
ATOM 1040 O O . GLN A 1 123 ? -0.516 7.782 5.286 1.00 87.12 123 GLN A O 1
ATOM 1045 N N . SER A 1 124 ? -1.056 5.769 4.473 1.00 90.19 124 SER A N 1
ATOM 1046 C CA . SER A 1 124 ? -2.332 5.636 5.177 1.00 90.19 124 SER A CA 1
ATOM 1047 C C . SER A 1 124 ? -2.521 4.222 5.731 1.00 90.19 124 SER A C 1
ATOM 1049 O O . SER A 1 124 ? -1.889 3.258 5.288 1.00 90.19 124 SER A O 1
ATOM 1051 N N . ILE A 1 125 ? -3.387 4.094 6.739 1.00 92.38 125 ILE A N 1
ATOM 1052 C CA . ILE A 1 125 ? -3.799 2.817 7.332 1.00 92.38 125 ILE A CA 1
ATOM 1053 C C . ILE A 1 125 ? -5.299 2.887 7.566 1.00 92.38 125 ILE A C 1
ATOM 1055 O O . ILE A 1 125 ? -5.756 3.763 8.286 1.00 92.38 125 ILE A O 1
ATOM 1059 N N . TYR A 1 126 ? -6.061 1.925 7.059 1.00 94.12 126 TYR A N 1
ATOM 1060 C CA . TYR A 1 126 ? -7.478 1.790 7.384 1.00 94.12 126 TYR A CA 1
ATOM 1061 C C . TYR A 1 126 ? -7.864 0.329 7.591 1.00 94.12 126 TYR A C 1
ATOM 1063 O O . TYR A 1 126 ? -7.164 -0.598 7.184 1.00 94.12 126 TYR A O 1
ATOM 1071 N N . THR A 1 127 ? -9.001 0.123 8.245 1.00 95.31 127 THR A N 1
ATOM 1072 C CA . THR A 1 127 ? -9.593 -1.197 8.453 1.00 95.31 127 THR A CA 1
ATOM 1073 C C . THR A 1 127 ? -10.960 -1.261 7.802 1.00 95.31 127 THR A C 1
ATOM 1075 O O . THR A 1 127 ? -11.718 -0.289 7.810 1.00 95.31 127 THR A O 1
ATOM 1078 N N . LEU A 1 128 ? -11.278 -2.426 7.247 1.00 94.81 128 LEU A N 1
ATOM 1079 C CA . LEU A 1 128 ? -12.539 -2.679 6.569 1.00 94.81 128 LEU A CA 1
ATOM 1080 C C . LEU A 1 128 ? -13.342 -3.723 7.339 1.00 94.81 128 LEU A C 1
ATOM 1082 O O . LEU A 1 128 ? -12.790 -4.679 7.887 1.00 94.81 128 LEU A O 1
ATOM 1086 N N . LYS A 1 129 ? -14.663 -3.563 7.346 1.00 94.00 129 LYS A N 1
ATOM 1087 C CA . LYS A 1 129 ? -15.594 -4.528 7.929 1.00 94.00 129 LYS A CA 1
ATOM 1088 C C . LYS A 1 129 ? -16.657 -4.897 6.912 1.00 94.00 129 LYS A C 1
ATOM 1090 O O . LYS A 1 129 ? -17.225 -4.032 6.248 1.00 94.00 129 LYS A O 1
ATOM 1095 N N . ARG A 1 130 ? -16.957 -6.192 6.827 1.00 93.19 130 ARG A N 1
ATOM 1096 C CA . ARG A 1 130 ? -18.110 -6.676 6.073 1.00 93.19 130 ARG A CA 1
ATOM 1097 C C . ARG A 1 130 ? -19.354 -6.601 6.952 1.00 93.19 130 ARG A C 1
ATOM 1099 O O . ARG A 1 130 ? -19.387 -7.157 8.050 1.00 93.19 130 ARG A O 1
ATOM 1106 N N . THR A 1 131 ? -20.370 -5.894 6.480 1.00 89.94 131 THR A N 1
ATOM 1107 C CA . THR A 1 131 ? -21.669 -5.794 7.149 1.00 89.94 131 THR A CA 1
ATOM 1108 C C . THR A 1 131 ? -22.480 -7.078 6.950 1.00 89.94 131 THR A C 1
ATOM 1110 O O . THR A 1 131 ? -22.182 -7.892 6.073 1.00 89.94 131 THR A O 1
ATOM 1113 N N . ALA A 1 132 ? -23.552 -7.261 7.728 1.00 87.81 132 ALA A N 1
ATOM 1114 C CA . ALA A 1 132 ? -24.450 -8.413 7.579 1.00 87.81 132 ALA A CA 1
ATOM 1115 C C . ALA A 1 132 ? -25.104 -8.498 6.183 1.00 87.81 132 ALA A C 1
ATOM 1117 O O . ALA A 1 132 ? -25.454 -9.585 5.735 1.00 87.81 132 ALA A O 1
ATOM 1118 N N . GLY A 1 133 ? -25.236 -7.364 5.482 1.00 87.50 133 GLY A N 1
ATOM 1119 C CA . GLY A 1 133 ? -25.730 -7.296 4.103 1.00 87.50 133 GLY A CA 1
ATOM 1120 C C . GLY A 1 133 ? -24.676 -7.612 3.035 1.00 87.50 133 GLY A C 1
ATOM 1121 O O . GLY A 1 133 ? -24.975 -7.515 1.849 1.00 87.50 133 GLY A O 1
ATOM 1122 N N . GLY A 1 134 ? -23.445 -7.954 3.428 1.00 88.88 134 GLY A N 1
ATOM 1123 C CA . GLY A 1 134 ? -22.350 -8.298 2.518 1.00 88.88 134 GLY A CA 1
ATOM 1124 C C . GLY A 1 134 ? -21.558 -7.107 1.973 1.00 88.88 134 GLY A C 1
ATOM 1125 O O . GLY A 1 134 ? -20.555 -7.329 1.298 1.00 88.88 134 GLY A O 1
ATOM 1126 N N . GLN A 1 135 ? -21.958 -5.870 2.287 1.00 93.06 135 GLN A N 1
ATOM 1127 C CA . GLN A 1 135 ? -21.224 -4.661 1.901 1.00 93.06 135 GLN A CA 1
ATOM 1128 C C . GLN A 1 135 ? -19.936 -4.526 2.713 1.00 93.06 135 GLN A C 1
ATOM 1130 O O . GLN A 1 135 ? -19.927 -4.802 3.915 1.00 93.06 135 GLN A O 1
ATOM 1135 N N . VAL A 1 136 ? -18.869 -4.078 2.059 1.00 95.25 136 VAL A N 1
ATOM 1136 C CA . VAL A 1 136 ? -17.604 -3.730 2.705 1.00 95.25 136 VAL A CA 1
ATOM 1137 C C . VAL A 1 136 ? -17.635 -2.243 3.028 1.00 95.25 136 VAL A C 1
ATOM 1139 O O . VAL A 1 136 ? -17.960 -1.428 2.168 1.00 95.25 136 VAL A O 1
ATOM 1142 N N . CYS A 1 137 ? -17.318 -1.895 4.268 1.00 94.81 137 CYS A N 1
ATOM 1143 C CA . CYS A 1 137 ? -17.311 -0.519 4.743 1.00 94.81 137 CYS A CA 1
ATOM 1144 C C . CYS A 1 137 ? -15.996 -0.206 5.452 1.00 94.81 137 CYS A C 1
ATOM 1146 O O . CYS A 1 137 ? -15.408 -1.088 6.087 1.00 94.81 137 CYS A O 1
ATOM 1148 N N . PHE A 1 138 ? -15.589 1.059 5.410 1.00 94.75 138 PHE A N 1
ATOM 1149 C CA . PHE A 1 138 ? -14.574 1.590 6.309 1.00 94.75 138 PHE A CA 1
ATOM 1150 C C . PHE A 1 138 ? -15.042 1.443 7.753 1.00 94.75 138 PHE A C 1
ATOM 1152 O O . PHE A 1 138 ? -16.177 1.779 8.097 1.00 94.75 138 PHE A O 1
ATOM 1159 N N . TRP A 1 139 ? -14.172 0.892 8.591 1.00 95.06 139 TRP A N 1
ATOM 1160 C CA . TRP A 1 139 ? -14.445 0.703 10.009 1.00 95.06 139 TRP A CA 1
ATOM 1161 C C . TRP A 1 139 ? -13.657 1.694 10.854 1.00 95.06 139 TRP A C 1
ATOM 1163 O O . TRP A 1 139 ? -14.251 2.449 11.611 1.00 95.06 139 TRP A O 1
ATOM 1173 N N . LEU A 1 140 ? -12.339 1.736 10.655 1.00 95.19 140 LEU A N 1
ATOM 1174 C CA . LEU A 1 140 ? -11.449 2.774 11.172 1.00 95.19 140 LEU A CA 1
ATOM 1175 C C . LEU A 1 140 ? -10.628 3.318 10.009 1.00 95.19 140 LEU A C 1
ATOM 1177 O O . LEU A 1 140 ? -9.993 2.527 9.308 1.00 95.19 140 LEU A O 1
ATOM 1181 N N . ALA A 1 141 ? -10.636 4.630 9.819 1.00 94.62 141 ALA A N 1
ATOM 1182 C CA . ALA A 1 141 ? -9.922 5.307 8.744 1.00 94.62 141 ALA A CA 1
ATOM 1183 C C . ALA A 1 141 ? -9.539 6.722 9.216 1.00 94.62 141 ALA A C 1
ATOM 1185 O O . ALA A 1 141 ? -10.389 7.613 9.225 1.00 94.62 141 ALA A O 1
ATOM 1186 N N . PRO A 1 142 ? -8.310 6.911 9.727 1.00 93.56 142 PRO A N 1
ATOM 1187 C CA . PRO A 1 142 ? -7.871 8.189 10.261 1.00 93.56 142 PRO A CA 1
ATOM 1188 C C . PRO A 1 142 ? -7.631 9.181 9.141 1.00 93.56 142 PRO A C 1
ATOM 1190 O O . PRO A 1 142 ? -7.268 8.799 8.030 1.00 93.56 142 PRO A O 1
ATOM 1193 N N . GLU A 1 143 ? -7.783 10.455 9.488 1.00 90.81 143 GLU A N 1
ATOM 1194 C CA . GLU A 1 143 ? -7.226 11.545 8.695 1.00 90.81 143 GLU A CA 1
ATOM 1195 C C . GLU A 1 143 ? -5.740 11.289 8.423 1.00 90.81 143 GLU A C 1
ATOM 1197 O O . GLU A 1 143 ? -5.007 10.756 9.271 1.00 90.81 143 GLU A O 1
ATOM 1202 N N . THR A 1 144 ? -5.323 11.629 7.213 1.00 88.19 144 THR A N 1
ATOM 1203 C CA . THR A 1 144 ? -3.988 11.340 6.702 1.00 88.19 144 THR A CA 1
ATOM 1204 C C . THR A 1 144 ? -3.459 12.566 5.974 1.00 88.19 144 THR A C 1
ATOM 1206 O O . THR A 1 144 ? -4.078 13.028 5.025 1.00 88.19 144 THR A O 1
ATOM 1209 N N . ASP A 1 145 ? -2.299 13.055 6.415 1.00 86.88 145 ASP A N 1
ATOM 1210 C CA . ASP A 1 145 ? -1.541 14.132 5.769 1.00 86.88 145 ASP A CA 1
ATOM 1211 C C . ASP A 1 145 ? -0.859 13.564 4.514 1.00 86.88 145 ASP A C 1
ATOM 1213 O O . ASP A 1 145 ? 0.209 12.944 4.582 1.00 86.88 145 ASP A O 1
ATOM 1217 N N . TYR A 1 146 ? -1.541 13.666 3.374 1.00 84.75 146 TYR A N 1
ATOM 1218 C CA . TYR A 1 146 ? -1.105 13.043 2.129 1.00 84.75 146 TYR A CA 1
ATOM 1219 C C . TYR A 1 146 ? -0.012 13.850 1.437 1.00 84.75 146 TYR A C 1
ATOM 1221 O O . TYR A 1 146 ? 0.807 13.255 0.723 1.00 84.75 146 TYR A O 1
ATOM 1229 N N . ASP A 1 147 ? -0.009 15.173 1.610 1.00 85.50 147 ASP A N 1
ATOM 1230 C CA . ASP A 1 147 ? 0.979 16.069 1.009 1.00 85.50 147 ASP A CA 1
ATOM 1231 C C . ASP A 1 147 ? 2.205 16.331 1.911 1.00 85.50 147 ASP A C 1
ATOM 1233 O O . ASP A 1 147 ? 3.246 16.792 1.426 1.00 85.50 147 ASP A O 1
ATOM 1237 N N . GLY A 1 148 ? 2.128 15.941 3.186 1.00 82.38 148 GLY A N 1
ATOM 1238 C CA . GLY A 1 148 ? 3.204 16.023 4.165 1.00 82.38 148 GLY A CA 1
ATOM 1239 C C . GLY A 1 148 ? 3.446 17.437 4.691 1.00 82.38 148 GLY A C 1
ATOM 1240 O O . GLY A 1 148 ? 4.563 17.731 5.139 1.00 82.38 148 GLY A O 1
ATOM 1241 N N . ASN A 1 149 ? 2.464 18.334 4.589 1.00 86.19 149 ASN A N 1
ATOM 1242 C CA . ASN A 1 149 ? 2.598 19.728 5.006 1.00 86.19 149 ASN A CA 1
ATOM 1243 C C . ASN A 1 149 ? 2.415 19.924 6.531 1.00 86.19 149 ASN A C 1
ATOM 1245 O O . ASN A 1 149 ? 2.732 20.997 7.060 1.00 86.19 149 ASN A O 1
ATOM 1249 N N . GLY A 1 150 ? 1.987 18.879 7.250 1.00 82.19 150 GLY A N 1
ATOM 1250 C CA . GLY A 1 150 ? 1.775 18.862 8.696 1.00 82.19 150 GLY A CA 1
ATOM 1251 C C . GLY A 1 150 ? 0.400 19.359 9.152 1.00 82.19 150 GLY A C 1
ATOM 1252 O O . GLY A 1 150 ? 0.192 19.521 10.359 1.00 82.19 150 GLY A O 1
ATOM 1253 N N . VAL A 1 151 ? -0.517 19.619 8.223 1.00 86.38 151 VAL A N 1
ATOM 1254 C CA . VAL A 1 151 ? -1.885 20.094 8.442 1.00 86.38 151 VAL A CA 1
ATOM 1255 C C . VAL A 1 151 ? -2.829 19.171 7.683 1.00 86.38 151 VAL A C 1
ATOM 1257 O O . VAL A 1 151 ? -2.616 18.912 6.515 1.00 86.38 151 VAL A O 1
ATOM 1260 N N . ILE A 1 152 ? -3.886 18.706 8.347 1.00 85.50 152 ILE A N 1
ATOM 1261 C CA . ILE A 1 152 ? -4.957 17.959 7.684 1.00 85.50 152 ILE A CA 1
ATOM 1262 C C . ILE A 1 152 ? -5.897 18.962 7.020 1.00 85.50 152 ILE A C 1
ATOM 1264 O O . ILE A 1 152 ? -6.570 19.731 7.720 1.00 85.50 152 ILE A O 1
ATOM 1268 N N . GLU A 1 153 ? -5.948 18.972 5.689 1.00 85.94 153 GLU A N 1
ATOM 1269 C CA . GLU A 1 153 ? -6.815 19.877 4.942 1.00 85.94 153 GLU A CA 1
ATOM 1270 C C . GLU A 1 153 ? -7.465 19.285 3.681 1.00 85.94 153 GLU A C 1
ATOM 1272 O O . GLU A 1 153 ? -6.915 18.486 2.928 1.00 85.94 153 GLU A O 1
ATOM 1277 N N . GLY A 1 154 ? -8.689 19.753 3.417 1.00 81.06 154 GLY A N 1
ATOM 1278 C CA . GLY A 1 154 ? -9.485 19.339 2.264 1.00 81.06 154 GLY A CA 1
ATOM 1279 C C . GLY A 1 154 ? -10.178 17.984 2.431 1.00 81.06 154 GLY A C 1
ATOM 1280 O O . GLY A 1 154 ? -9.913 17.219 3.351 1.00 81.06 154 GLY A O 1
ATOM 1281 N N . ASP A 1 155 ? -11.084 17.685 1.498 1.00 80.00 155 ASP A N 1
ATOM 1282 C CA . ASP A 1 155 ? -11.955 16.499 1.561 1.00 80.00 155 ASP A CA 1
ATOM 1283 C C . ASP A 1 155 ? -11.187 15.169 1.474 1.00 80.00 155 ASP A C 1
ATOM 1285 O O . ASP A 1 155 ? -11.731 14.117 1.800 1.00 80.00 155 ASP A O 1
ATOM 1289 N N . LYS A 1 156 ? -9.945 15.210 0.979 1.00 80.94 156 LYS A N 1
ATOM 1290 C CA . LYS A 1 156 ? -9.108 14.028 0.778 1.00 80.94 156 LYS A CA 1
ATOM 1291 C C . LYS A 1 156 ? -8.391 13.599 2.061 1.00 80.94 156 LYS A C 1
ATOM 1293 O O . LYS A 1 156 ? -8.274 12.412 2.329 1.00 80.94 156 LYS A O 1
ATOM 1298 N N . GLU A 1 157 ? -7.911 14.564 2.837 1.00 85.88 157 GLU A N 1
ATOM 1299 C CA . GLU A 1 157 ? -7.161 14.294 4.067 1.00 85.88 157 GLU A CA 1
ATOM 1300 C C . GLU A 1 157 ? -8.080 14.096 5.273 1.00 85.88 157 GLU A C 1
ATOM 1302 O O . GLU A 1 157 ? -7.648 13.550 6.290 1.00 85.88 157 GLU A O 1
ATOM 1307 N N . ASP A 1 158 ? -9.346 14.510 5.152 1.00 85.56 158 ASP A N 1
ATOM 1308 C CA . ASP A 1 158 ? -10.345 14.375 6.204 1.00 85.56 158 ASP A CA 1
ATOM 1309 C C . ASP A 1 158 ? -10.634 12.905 6.550 1.00 85.56 158 ASP A C 1
ATOM 1311 O O . ASP A 1 158 ? -10.499 11.968 5.756 1.00 85.56 158 ASP A O 1
ATOM 1315 N N . ARG A 1 159 ? -11.068 12.702 7.790 1.00 86.38 159 ARG A N 1
ATOM 1316 C CA . ARG A 1 159 ? -11.435 11.399 8.324 1.00 86.38 159 ARG A CA 1
ATOM 1317 C C . ARG A 1 159 ? -12.607 10.815 7.538 1.00 86.38 159 ARG A C 1
ATOM 1319 O O . ARG A 1 159 ? -13.694 11.391 7.501 1.00 86.38 159 ARG A O 1
ATOM 1326 N N . VAL A 1 160 ? -12.454 9.581 7.062 1.00 90.25 160 VAL A N 1
ATOM 1327 C CA . VAL A 1 160 ? -13.573 8.832 6.477 1.00 90.25 160 VAL A CA 1
ATOM 1328 C C . VAL A 1 160 ? -14.505 8.340 7.598 1.00 90.25 160 VAL A C 1
ATOM 1330 O O . VAL A 1 160 ? -14.056 7.594 8.475 1.00 90.25 160 VAL A O 1
ATOM 1333 N N . PRO A 1 161 ? -15.803 8.710 7.601 1.00 92.00 161 PRO A N 1
ATOM 1334 C CA . PRO A 1 161 ? -16.733 8.305 8.656 1.00 92.00 161 PRO A CA 1
ATOM 1335 C C . PRO A 1 161 ? -16.882 6.785 8.777 1.00 92.00 161 PRO A C 1
ATOM 1337 O O . PRO A 1 161 ? -16.883 6.066 7.765 1.00 92.00 161 PRO A O 1
ATOM 1340 N N . LEU A 1 162 ? -17.090 6.294 10.004 1.00 93.62 162 LEU A N 1
ATOM 1341 C CA . LEU A 1 162 ? -17.325 4.871 10.250 1.00 93.62 162 LEU A CA 1
ATOM 1342 C C . LEU A 1 162 ? -18.580 4.410 9.494 1.00 93.62 162 LEU A C 1
ATOM 1344 O O . LEU A 1 162 ? -19.648 5.013 9.575 1.00 93.62 162 LEU A O 1
ATOM 1348 N N . GLY A 1 163 ? -18.462 3.297 8.770 1.00 92.88 163 GLY A N 1
ATOM 1349 C CA . GLY A 1 163 ? -19.555 2.715 7.993 1.00 92.88 163 GLY A CA 1
ATOM 1350 C C . GLY A 1 163 ? -19.658 3.220 6.552 1.00 92.88 163 GLY A C 1
ATOM 1351 O O . GLY A 1 163 ? -20.489 2.700 5.804 1.00 92.88 163 GLY A O 1
ATOM 1352 N N . THR A 1 164 ? -18.805 4.159 6.128 1.00 94.06 164 THR A N 1
ATOM 1353 C CA . THR A 1 164 ? -18.724 4.590 4.722 1.00 94.06 164 THR A CA 1
ATOM 1354 C C . THR A 1 164 ? -18.457 3.388 3.818 1.00 94.06 164 THR A C 1
ATOM 1356 O O . THR A 1 164 ? -17.565 2.583 4.089 1.00 94.06 164 THR A O 1
ATOM 1359 N N . VAL A 1 165 ? -19.252 3.229 2.757 1.00 94.25 165 VAL A N 1
ATOM 1360 C CA . VAL A 1 165 ? -19.159 2.073 1.855 1.00 94.25 165 VAL A CA 1
ATOM 1361 C C . VAL A 1 165 ? -17.866 2.141 1.049 1.00 94.25 165 VAL A C 1
ATOM 1363 O O . VAL A 1 165 ? -17.581 3.147 0.405 1.00 94.25 165 VAL A O 1
ATOM 1366 N N . TYR A 1 166 ? -17.117 1.042 1.050 1.00 93.12 166 TYR A N 1
ATOM 1367 C CA . TYR A 1 166 ? -15.944 0.861 0.207 1.00 93.12 166 TYR A CA 1
ATOM 1368 C C . TYR A 1 166 ? -16.389 0.345 -1.165 1.00 93.12 166 TYR A C 1
ATOM 1370 O O . TYR A 1 166 ? -16.959 -0.743 -1.269 1.00 93.12 166 TYR A O 1
ATOM 1378 N N . THR A 1 167 ? -16.182 1.138 -2.216 1.00 91.00 167 THR A N 1
ATOM 1379 C CA . THR A 1 167 ? -16.719 0.847 -3.557 1.00 91.00 167 THR A CA 1
ATOM 1380 C C . THR A 1 167 ? -15.753 0.106 -4.470 1.00 91.00 167 THR A C 1
ATOM 1382 O O . THR A 1 167 ? -16.193 -0.487 -5.457 1.00 91.00 167 THR A O 1
ATOM 1385 N N . ASP A 1 168 ? -14.456 0.130 -4.167 1.00 88.62 168 ASP A N 1
ATOM 1386 C CA . ASP A 1 168 ? -13.453 -0.457 -5.046 1.00 88.62 168 ASP A CA 1
ATOM 1387 C C . ASP A 1 168 ? -13.457 -1.983 -4.953 1.00 88.62 168 ASP A C 1
ATOM 1389 O O . ASP A 1 168 ? -13.505 -2.587 -3.879 1.00 88.62 168 ASP A O 1
ATOM 1393 N N . VAL A 1 169 ? -13.401 -2.628 -6.118 1.00 87.31 169 VAL A N 1
ATOM 1394 C CA . VAL A 1 169 ? -13.399 -4.087 -6.226 1.00 87.31 169 VAL A CA 1
ATOM 1395 C C . VAL A 1 169 ? -11.961 -4.567 -6.346 1.00 87.31 169 VAL A C 1
ATOM 1397 O O . VAL A 1 169 ? -11.395 -4.618 -7.439 1.00 87.31 169 VAL A O 1
ATOM 1400 N N . ILE A 1 170 ? -11.380 -4.932 -5.205 1.00 89.25 170 ILE A N 1
ATOM 1401 C CA . ILE A 1 170 ? -9.996 -5.399 -5.097 1.00 89.25 170 ILE A CA 1
ATOM 1402 C C . ILE A 1 170 ? -10.003 -6.880 -4.678 1.00 89.25 170 ILE A C 1
ATOM 1404 O O . ILE A 1 170 ? -10.442 -7.191 -3.568 1.00 89.25 170 ILE A O 1
ATOM 1408 N N . PRO A 1 171 ? -9.529 -7.816 -5.525 1.00 90.69 171 PRO A N 1
ATOM 1409 C CA . PRO A 1 171 ? -9.530 -9.251 -5.220 1.00 90.69 171 PRO A CA 1
ATOM 1410 C C . PRO A 1 171 ? -8.800 -9.623 -3.922 1.00 90.69 171 PRO A C 1
A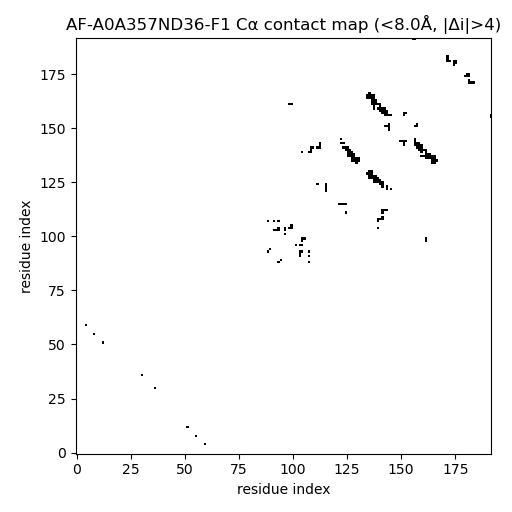TOM 1412 O O . PRO A 1 171 ? -9.153 -10.599 -3.263 1.00 90.69 171 PRO A O 1
ATOM 1415 N N . GLU A 1 172 ? -7.774 -8.862 -3.555 1.00 91.19 172 GLU A N 1
ATOM 1416 C CA . GLU A 1 172 ? -6.994 -9.035 -2.334 1.00 91.19 172 GLU A CA 1
ATOM 1417 C C . GLU A 1 172 ? -7.823 -8.734 -1.072 1.00 91.19 172 GLU A C 1
ATOM 1419 O O . GLU A 1 172 ? -7.648 -9.402 -0.059 1.00 91.19 172 GLU A O 1
ATOM 1424 N N . ILE A 1 173 ? -8.802 -7.823 -1.123 1.00 91.75 173 ILE A N 1
ATOM 1425 C CA . ILE A 1 173 ? -9.698 -7.570 0.022 1.00 91.75 173 ILE A CA 1
ATOM 1426 C C . ILE A 1 173 ? -10.545 -8.812 0.331 1.00 91.75 173 ILE A C 1
ATOM 1428 O O . ILE A 1 173 ? -10.722 -9.184 1.492 1.00 91.75 173 ILE A O 1
ATOM 1432 N N . GLU A 1 174 ? -11.035 -9.501 -0.699 1.00 91.38 174 GLU A N 1
ATOM 1433 C CA . GLU A 1 174 ? -11.790 -10.747 -0.529 1.00 91.38 174 GLU A CA 1
ATOM 1434 C C . GLU A 1 174 ? -10.925 -11.861 0.085 1.00 91.38 174 GLU A C 1
ATOM 1436 O O . GLU A 1 174 ? -11.389 -12.607 0.948 1.00 91.38 174 GLU A O 1
ATOM 1441 N N . GLN A 1 175 ? -9.646 -11.935 -0.295 1.00 91.94 175 GLN A N 1
ATOM 1442 C CA . GLN A 1 175 ? -8.683 -12.863 0.309 1.00 91.94 175 GLN A CA 1
ATOM 1443 C C . GLN A 1 175 ? -8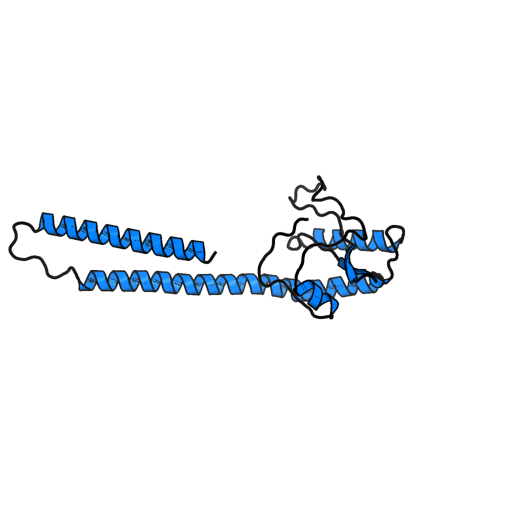.418 -12.528 1.783 1.00 91.94 175 GLN A C 1
ATOM 1445 O O . GLN A 1 175 ? -8.403 -13.434 2.619 1.00 91.94 175 GLN A O 1
ATOM 1450 N N . ALA A 1 176 ? -8.288 -11.241 2.117 1.00 90.88 176 ALA A N 1
ATOM 1451 C CA . ALA A 1 176 ? -8.121 -10.782 3.492 1.00 90.88 176 ALA A CA 1
ATOM 1452 C C . ALA A 1 176 ? -9.319 -11.166 4.375 1.00 90.88 176 ALA A C 1
ATOM 1454 O O . ALA A 1 176 ? -9.133 -11.675 5.480 1.00 90.88 176 ALA A O 1
ATOM 1455 N N . PHE A 1 177 ? -10.553 -11.031 3.873 1.00 91.69 177 PHE A N 1
ATOM 1456 C CA . PHE A 1 177 ? -11.746 -11.501 4.591 1.00 91.69 177 PHE A CA 1
ATOM 1457 C C . PHE A 1 177 ? -11.798 -13.026 4.768 1.00 91.69 177 PHE A C 1
ATOM 1459 O O . PHE A 1 177 ? -12.427 -13.501 5.712 1.00 91.69 177 PHE A O 1
ATOM 1466 N N . ALA A 1 178 ? -11.125 -13.794 3.908 1.00 92.00 178 ALA A N 1
ATOM 1467 C CA . ALA A 1 178 ? -10.935 -15.234 4.081 1.00 92.00 178 ALA A CA 1
ATOM 1468 C C . ALA A 1 178 ? -9.795 -15.587 5.064 1.00 92.00 178 ALA A C 1
ATOM 1470 O O . ALA A 1 178 ? -9.510 -16.766 5.273 1.00 92.00 178 ALA A O 1
ATOM 1471 N N . GLY A 1 179 ? -9.147 -14.585 5.670 1.00 88.50 179 GLY A N 1
ATOM 1472 C CA . GLY A 1 179 ? -8.044 -14.751 6.618 1.00 88.50 179 GLY A CA 1
ATOM 1473 C C . GLY A 1 179 ? -6.673 -14.942 5.963 1.00 88.50 179 GLY A C 1
ATOM 1474 O O . GLY A 1 179 ? -5.726 -15.328 6.647 1.00 88.50 179 GLY A O 1
ATOM 1475 N N . ALA A 1 180 ? -6.545 -14.702 4.655 1.00 87.69 180 ALA A N 1
ATOM 1476 C CA . ALA A 1 180 ? -5.268 -14.786 3.957 1.00 87.69 180 ALA A CA 1
ATOM 1477 C C . ALA A 1 180 ? -4.545 -13.432 3.961 1.00 87.69 180 ALA A C 1
ATOM 1479 O O . ALA A 1 180 ? -5.144 -12.392 3.699 1.00 87.69 180 ALA A O 1
ATOM 1480 N N . TYR A 1 181 ? -3.233 -13.445 4.199 1.00 84.88 181 TYR A N 1
ATOM 1481 C CA . TYR A 1 181 ? -2.397 -12.276 3.933 1.00 84.88 181 TYR A CA 1
ATOM 1482 C C . TYR A 1 181 ? -2.276 -12.070 2.420 1.00 84.88 181 TYR A C 1
ATOM 1484 O O . TYR A 1 181 ? -1.873 -12.981 1.693 1.00 84.88 181 TYR A O 1
ATOM 1492 N N . SER A 1 182 ? -2.597 -10.867 1.956 1.00 86.25 182 SER A N 1
ATOM 1493 C CA . SER A 1 182 ? -2.577 -10.511 0.540 1.00 86.25 182 SER A CA 1
ATOM 1494 C C . SER A 1 182 ? -2.112 -9.075 0.349 1.00 86.25 182 SER A C 1
ATOM 1496 O O . SER A 1 182 ? -2.431 -8.198 1.148 1.00 86.25 182 SER A O 1
ATOM 1498 N N . VAL A 1 183 ? -1.400 -8.831 -0.745 1.00 86.00 183 VAL A N 1
ATOM 1499 C CA . VAL A 1 183 ? -0.918 -7.508 -1.149 1.00 86.00 183 VAL A CA 1
ATOM 1500 C C . VAL A 1 183 ? -1.104 -7.394 -2.657 1.00 86.00 183 VAL A C 1
ATOM 1502 O O . VAL A 1 183 ? -0.885 -8.362 -3.389 1.00 86.00 183 VAL A O 1
ATOM 1505 N N . GLN A 1 184 ? -1.503 -6.214 -3.127 1.00 86.00 184 GLN A N 1
ATOM 1506 C CA . GLN A 1 184 ? -1.731 -5.986 -4.549 1.00 86.00 184 GLN A CA 1
ATOM 1507 C C . GLN A 1 184 ? -0.432 -6.119 -5.354 1.00 86.00 184 GLN A C 1
ATOM 1509 O O . GLN A 1 184 ? 0.612 -5.556 -5.019 1.00 86.00 184 GLN A O 1
ATOM 1514 N N . ALA A 1 185 ? -0.492 -6.842 -6.474 1.00 76.75 185 ALA A N 1
ATOM 1515 C CA . ALA A 1 185 ? 0.686 -7.109 -7.309 1.00 76.75 185 ALA A CA 1
ATOM 1516 C C . ALA A 1 185 ? 1.234 -5.862 -8.039 1.00 76.75 185 ALA A C 1
ATOM 1518 O O . ALA A 1 185 ? 2.377 -5.848 -8.529 1.00 76.75 185 ALA A O 1
ATOM 1519 N N . LYS A 1 186 ? 0.402 -4.827 -8.169 1.00 77.12 186 LYS A N 1
ATOM 1520 C CA . LYS A 1 186 ? 0.723 -3.564 -8.830 1.00 77.12 186 LYS A CA 1
ATOM 1521 C C . LYS A 1 186 ? 0.339 -2.409 -7.909 1.00 77.12 186 LYS A C 1
ATOM 1523 O O . LYS A 1 186 ? -0.714 -2.496 -7.288 1.00 77.12 186 LYS A O 1
ATOM 1528 N N . PRO A 1 187 ? 1.149 -1.340 -7.859 1.00 74.94 187 PRO A N 1
ATOM 1529 C CA . PRO A 1 187 ? 0.731 -0.104 -7.222 1.00 74.94 187 PRO A CA 1
ATOM 1530 C C . PRO A 1 187 ? -0.571 0.387 -7.852 1.00 74.94 187 PRO A C 1
ATOM 1532 O O . PRO A 1 187 ? -0.693 0.427 -9.081 1.00 74.94 187 PRO A O 1
ATOM 1535 N N . THR A 1 188 ? -1.518 0.750 -7.005 1.00 74.81 188 THR A N 1
ATOM 1536 C CA . THR A 1 188 ? -2.754 1.424 -7.383 1.00 74.81 188 THR A CA 1
ATOM 1537 C C .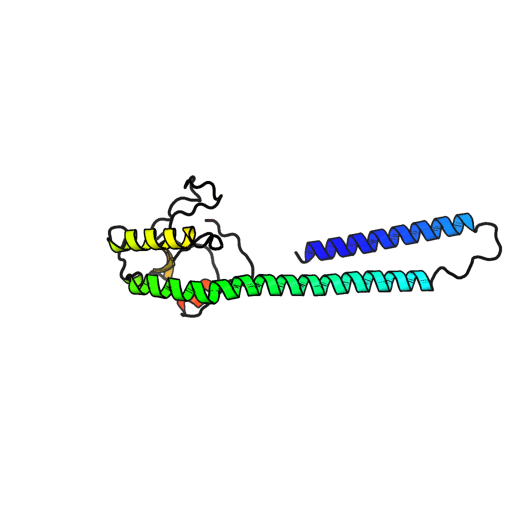 THR A 1 188 ? -2.774 2.787 -6.721 1.00 74.81 188 THR A C 1
ATOM 1539 O O . THR A 1 188 ? -2.188 2.974 -5.657 1.00 74.81 188 THR A O 1
ATOM 1542 N N . THR A 1 189 ? -3.441 3.738 -7.357 1.00 71.38 189 THR A N 1
ATOM 1543 C CA . THR A 1 189 ? -3.831 4.979 -6.695 1.00 71.38 189 THR A CA 1
ATOM 1544 C C . THR A 1 189 ? -5.230 4.742 -6.172 1.00 71.38 189 THR A C 1
ATOM 1546 O O . THR A 1 189 ? -6.109 4.385 -6.957 1.00 71.38 189 THR A O 1
ATOM 1549 N N . ASP A 1 190 ? -5.402 4.850 -4.863 1.00 67.25 190 ASP A N 1
ATOM 1550 C CA . ASP A 1 190 ? -6.729 4.818 -4.268 1.00 67.25 190 ASP A CA 1
ATOM 1551 C C . ASP A 1 190 ? -7.345 6.237 -4.335 1.00 67.25 190 ASP A C 1
ATOM 1553 O O . ASP A 1 190 ? -6.640 7.220 -4.600 1.00 67.25 190 ASP A O 1
ATOM 1557 N N . TYR A 1 191 ? -8.679 6.315 -4.304 1.00 64.44 191 TYR A N 1
ATOM 1558 C CA . TYR A 1 191 ? -9.420 7.576 -4.441 1.00 64.44 191 TYR A CA 1
ATOM 1559 C C . TYR A 1 191 ? -9.178 8.537 -3.265 1.00 64.44 191 TYR A C 1
ATOM 1561 O O . TYR A 1 191 ? -9.217 9.758 -3.446 1.00 64.44 191 TYR A O 1
ATOM 1569 N N . TRP A 1 192 ? -8.946 7.963 -2.092 1.00 56.50 192 TRP A N 1
ATOM 1570 C CA . TRP A 1 192 ? -8.775 8.600 -0.802 1.00 56.50 192 TRP A CA 1
ATOM 1571 C C . TRP A 1 192 ? -7.336 9.055 -0.586 1.00 56.50 192 TRP A C 1
ATOM 1573 O O . TRP A 1 192 ? -6.391 8.722 -1.347 1.00 56.50 192 TRP A O 1
#

Foldseek 3Di:
DVVVLVVVLVVVVVVLVVVLVVVVVVLCVVCVPPPDDDPPRDPVSVVVVVVSVCVSVVVVVVVVVVVVVVVVVLVVVCVPVVVVLVVVCVVLPVVPDDFCPPPSLVVNLVVQVVVCVVDVVDQWDWDWDQDPVRFIFTAHGHQGPNVPPPDRDDPNRHGDHGGHTDDDDDVQVVCVVVVDDDDDPDDDDDPD

Sequence (192 aa):
MYWDYAIFAVVIMTGFAVQQLWMNARLKEFFNGHKTVPTYPLRTVWIAWLVVIALLTGGFFLMRYEEAWEKRKVWDLFSWVAPTLTYELERQGHAQIQGEEDGRYAELMTHMQQWIRVNPQIQSIYTLKRTAGGQVCFWLAPETDYDGNGVIEGDKEDRVPLGTVYTDVIPEIEQAFAGAYSVQAKPTTDYW

Secondary structure (DSSP, 8-state):
-HHHHHHHHHHHHHHHHHHHHHHHHHHHHHHTT-S---S-SSHHHHHHHHHHHHHHHHHHHHHHHHHHHHHHHHHHHHHHHHHHHHHHHHHTTGGG--STTSHHHHHHHHHHHHHHHH-TT-----EEEE-TTS-EEEEE-----SS-SSS--HHHHSPPPTT-B-----HHHHHHHTT-----SS------

pLDDT: mean 83.52, std 10.27, range [54.44, 96.12]

Radius of gyration: 28.7 Å; Cα contacts (8 Å, |Δi|>4): 123; chains: 1; bounding box: 64×35×83 Å

Mean predicted aligned error: 10.19 Å

Nearest PDB structures (foldseek):
  7f0k-assembly1_A  TM=4.886E-01  e=1.919E+00  Trypanosoma brucei gambiense DAL972
  6wq2-assembly1_B  TM=2.436E-01  e=8.933E+00  Sulfolobus islandicus filamentous virus